Protein AF-0000000081333539 (afdb_homodimer)

Nearest PDB structures (foldseek):
  2p6s-assembly1_H  TM=9.237E-01  e=1.482E-14  Neisseria meningitidis MC58
  3i4p-assembly1_A  TM=9.312E-01  e=6.036E-13  Agrobacterium fabrum str. C58
  2gqq-assembly1_A-2  TM=9.158E-01  e=2.021E-13  Escherichia coli
  2pn6-assembly1_A  TM=9.111E-01  e=1.941E-10  Sulfurisphaera tokodaii
  4pcq-assembly2_C  TM=6.966E-01  e=9.949E-11  Mycobacterium tuberculosis H37Rv

Organism: NCBI:txid2813360

pLDDT: mean 94.87, std 9.4, range [33.38, 98.88]

Solvent-accessible surface area (backbone atoms only — not comparable to full-atom values): 17552 Å² total; per-residue (Å²): 126,81,68,81,77,78,77,49,71,60,56,48,44,48,53,56,50,26,30,70,34,45,72,60,49,59,59,58,47,10,59,74,61,73,44,55,48,65,65,38,47,54,51,52,50,49,39,44,75,71,46,45,41,68,46,35,24,39,39,66,30,51,80,78,74,48,67,64,35,46,34,41,32,39,33,28,57,65,55,91,46,72,67,44,52,49,51,32,54,65,53,54,66,70,38,69,43,48,34,33,31,26,37,35,44,72,99,41,44,31,46,30,35,34,50,29,52,33,71,66,53,42,51,52,53,52,51,53,50,59,72,65,64,48,43,74,62,49,72,50,69,27,46,50,75,46,60,88,33,74,55,81,64,75,53,58,46,71,48,66,75,96,126,82,68,77,77,78,76,50,72,60,57,50,45,49,54,56,50,26,30,73,34,45,73,62,48,57,61,59,48,9,58,74,61,73,44,55,47,66,66,38,46,51,51,53,51,47,40,44,74,73,45,47,42,68,45,35,23,38,40,65,29,50,82,78,73,46,67,64,35,45,34,41,32,39,32,30,56,67,55,92,46,73,66,45,52,49,50,32,55,65,50,55,65,70,38,71,43,47,36,32,30,28,36,34,45,72,98,41,45,31,47,32,35,34,49,27,51,35,71,65,54,42,50,52,52,52,51,53,51,58,71,65,64,50,42,77,62,48,72,50,70,26,46,50,74,46,59,89,34,75,55,86,59,77,50,58,45,70,48,68,76,94

Sequence (324 aa):
MEGLVKLDRIDISILVELQKDGRMTNVSLADAVGLSASPCLQRVKRLESAGYISSYKAHLNLAKITDSVTVFTEITLSDHKREDFAKFESNIRLVDEVLECHLISGGYDYLVRFMTRSIQHYQEVVESLLDKNIGISKYFSYIVIKSPVLKDGVPLRKLLRHMEGLVKLDRIDISILVELQKDGRMTNVSLADAVGLSASPCLQRVKRLESAGYISSYKAHLNLAKITDSVTVFTEITLSDHKREDFAKFESNIRLVDEVLECHLISGGYDYLVRFMTRSIQHYQEVVESLLDKNIGISKYFSYIVIKSPVLKDGVPLRKLLRH

InterPro domains:
  IPR000485 AsnC-type HTH domain [PR00033] (7-23)
  IPR000485 AsnC-type HTH domain [PR00033] (23-34)
  IPR000485 AsnC-type HTH domain [PR00033] (34-53)
  IPR000485 AsnC-type HTH domain [PS50956] (7-109)
  IPR011008 Dimeric alpha-beta barrel [SSF54909] (69-151)
  IPR011991 ArsR-like helix-turn-helix domain [cd00090] (8-59)
  IPR019887 Transcription regulator AsnC/Lrp, ligand binding domain [PF01037] (70-149)
  IPR019888 Transcription regulator AsnC-like [SM00344] (7-116)
  IPR036388 Winged helix-like DNA-binding domain superfamily [G3DSA:1.10.10.10] (8-58)
  IPR036390 Winged helix DNA-binding domain superfamily [SSF46785] (6-64)

Foldseek 3Di:
DPPPPDDDPLLLLLVVVCLVPVPDDLCRSCVSSVHHSPVSVVSVVVCVVSCVDPDDDDDDPVVVVADKWKKKKFWAFQDDDPVLVVLLVVVLVPQPQWDDWDQDDDDGGIITMGMGRDPVRVVVSVVVSVVVVSGTDDMDMDIDPDDPDDDRDDPSCVVVVD/DPPPPDQDPLLLLLVVVCLVPVPDDLCRSCVSSVHHSPVSVVSVVVCVVSCVDPDDDDDDPVVVVAAKWKKKKFWAFQDDDPVLVVLLVVVLVPQPQWDDWDQDDDDGGIITMGMGRDPVRVVVSVVVSVVVVSGTDDMDMDIDPDDPDDDSDDPSCVVVVD

Structure (mmCIF, N/CA/C/O backbone):
data_AF-0000000081333539-model_v1
#
loop_
_entity.id
_entity.type
_entity.pdbx_description
1 polymer 'Lrp/AsnC family transcriptional regulator'
#
loop_
_atom_site.group_PDB
_atom_site.id
_atom_site.type_symbol
_atom_site.label_atom_id
_atom_site.label_alt_id
_atom_site.label_comp_id
_atom_site.label_asym_id
_atom_site.label_entity_id
_atom_site.label_seq_id
_atom_site.pdbx_PDB_ins_code
_atom_site.Cartn_x
_atom_site.Cartn_y
_atom_site.Cartn_z
_atom_site.occupancy
_atom_site.B_iso_or_equiv
_atom_site.auth_seq_id
_atom_site.auth_comp_id
_atom_site.auth_asym_id
_atom_site.auth_atom_id
_atom_site.pdbx_PDB_model_num
ATOM 1 N N . MET A 1 1 ? -11.953 31.188 -8.055 1 33.38 1 MET A N 1
ATOM 2 C CA . MET A 1 1 ? -10.836 30.516 -7.402 1 33.38 1 MET A CA 1
ATOM 3 C C . MET A 1 1 ? -11.305 29.781 -6.152 1 33.38 1 MET A C 1
ATOM 5 O O . MET A 1 1 ? -11.531 30.391 -5.109 1 33.38 1 MET A O 1
ATOM 9 N N . GLU A 1 2 ? -12.352 29 -6.098 1 43.22 2 GLU A N 1
ATOM 10 C CA . GLU A 1 2 ? -13.109 28.594 -4.922 1 43.22 2 GLU A CA 1
ATOM 11 C C . GLU A 1 2 ? -12.188 28.125 -3.803 1 43.22 2 GLU A C 1
ATOM 13 O O . GLU A 1 2 ? -11.281 27.312 -4.031 1 43.22 2 GLU A O 1
ATOM 18 N N . GLY A 1 3 ? -11.898 28.938 -2.906 1 43.41 3 GLY A N 1
ATOM 19 C CA . GLY A 1 3 ? -10.891 28.891 -1.854 1 43.41 3 GLY A CA 1
ATOM 20 C C . GLY A 1 3 ? -10.734 27.5 -1.257 1 43.41 3 GLY A C 1
ATOM 21 O O . GLY A 1 3 ? -11.727 26.844 -0.93 1 43.41 3 GLY A O 1
ATOM 22 N N . LEU A 1 4 ? -9.82 26.672 -1.614 1 53.09 4 LEU A N 1
ATOM 23 C CA . LEU A 1 4 ? -9.555 25.422 -0.929 1 53.09 4 LEU A CA 1
ATOM 24 C C . LEU A 1 4 ? -9.867 25.531 0.56 1 53.09 4 LEU A C 1
ATOM 26 O O . LEU A 1 4 ? -9.32 26.406 1.246 1 53.09 4 LEU A O 1
ATOM 30 N N . VAL A 1 5 ? -11.156 25.391 1 1 60.44 5 VAL A N 1
ATOM 31 C CA . VAL A 1 5 ? -11.555 25.422 2.404 1 60.44 5 VAL A CA 1
ATOM 32 C C . VAL A 1 5 ? -10.492 24.734 3.256 1 60.44 5 VAL A C 1
ATOM 34 O O . VAL A 1 5 ? -9.984 23.672 2.883 1 60.44 5 VAL A O 1
ATOM 37 N N . LYS A 1 6 ? -9.875 25.531 4.16 1 84.44 6 LYS A N 1
ATOM 38 C CA . LYS A 1 6 ? -8.883 25.047 5.117 1 84.44 6 LYS A CA 1
ATOM 39 C C . LYS A 1 6 ? -9.469 23.969 6.027 1 84.44 6 LYS A C 1
ATOM 41 O O . LYS A 1 6 ? -10.523 24.172 6.633 1 84.44 6 LYS A O 1
ATOM 46 N N . LEU A 1 7 ? -9.016 22.797 6 1 93.81 7 LEU A N 1
ATOM 47 C CA . LEU A 1 7 ? -9.453 21.703 6.848 1 93.81 7 LEU A CA 1
ATOM 48 C C . LEU A 1 7 ? -9.164 22 8.312 1 93.81 7 LEU A C 1
ATOM 50 O O . LEU A 1 7 ? -8.055 22.391 8.672 1 93.81 7 LEU A O 1
ATOM 54 N N . ASP A 1 8 ? -10.133 21.938 9.094 1 94.62 8 ASP A N 1
ATOM 55 C CA . ASP A 1 8 ? -9.883 22.094 10.516 1 94.62 8 ASP A CA 1
ATOM 56 C C . ASP A 1 8 ? -9.664 20.734 11.195 1 94.62 8 ASP A C 1
ATOM 58 O O . ASP A 1 8 ? -9.602 19.703 10.523 1 94.62 8 ASP A O 1
ATOM 62 N N . ARG A 1 9 ? -9.539 20.75 12.5 1 94.94 9 ARG A N 1
ATOM 63 C CA . ARG A 1 9 ? -9.18 19.547 13.258 1 94.94 9 ARG A CA 1
ATOM 64 C C . ARG A 1 9 ? -10.258 18.484 13.141 1 94.94 9 ARG A C 1
ATOM 66 O O . ARG A 1 9 ? -9.953 17.281 13.094 1 94.94 9 ARG A O 1
ATOM 73 N N . ILE A 1 10 ? -11.492 18.891 13.148 1 96.62 10 ILE A N 1
ATOM 74 C CA . ILE A 1 10 ? -12.594 17.938 13.055 1 96.62 10 ILE A CA 1
ATOM 75 C C . ILE A 1 10 ? -12.594 17.281 11.68 1 96.62 10 ILE A C 1
ATOM 77 O O . ILE A 1 10 ? -12.781 16.078 11.562 1 96.62 10 ILE A O 1
ATOM 81 N N . ASP A 1 11 ? -12.391 18.109 10.602 1 97.25 11 ASP A N 1
ATOM 82 C CA . ASP A 1 11 ? -12.297 17.547 9.258 1 97.25 11 ASP A CA 1
ATOM 83 C C . ASP A 1 11 ? -11.219 16.469 9.188 1 97.25 11 ASP A C 1
ATOM 85 O O . ASP A 1 11 ? -11.445 15.391 8.633 1 97.25 11 ASP A O 1
ATOM 89 N N . ILE A 1 12 ? -10.086 16.75 9.781 1 97.19 12 ILE A N 1
ATOM 90 C CA . ILE A 1 12 ? -8.961 15.828 9.773 1 97.19 12 ILE A CA 1
ATOM 91 C C . ILE A 1 12 ? -9.328 14.555 10.523 1 97.19 12 ILE A C 1
ATOM 93 O O . ILE A 1 12 ? -9.047 13.445 10.062 1 97.19 12 ILE A O 1
ATOM 97 N N . SER A 1 13 ? -9.945 14.719 11.609 1 97.88 13 SER A N 1
ATOM 98 C CA . SER A 1 13 ? -10.367 13.555 12.391 1 97.88 13 SER A CA 1
ATOM 99 C C . SER A 1 13 ? -11.336 12.68 11.602 1 97.88 13 SER A C 1
ATOM 101 O O . SER A 1 13 ? -11.258 11.453 11.664 1 97.88 13 SER A O 1
ATOM 103 N N . ILE A 1 14 ? -12.227 13.328 10.914 1 98.38 14 ILE A N 1
ATOM 104 C CA . ILE A 1 14 ? -13.172 12.602 10.078 1 98.38 14 ILE A CA 1
ATOM 105 C C . ILE A 1 14 ? -12.422 11.797 9.023 1 98.38 14 ILE A C 1
ATOM 107 O O . ILE A 1 14 ? -12.688 10.602 8.836 1 98.38 14 ILE A O 1
ATOM 111 N N . LEU A 1 15 ? -11.508 12.43 8.375 1 98.19 15 LEU A N 1
ATOM 112 C CA . LEU A 1 15 ? -10.734 11.766 7.332 1 98.19 15 LEU A CA 1
ATOM 113 C C . LEU A 1 15 ? -9.938 10.594 7.91 1 98.19 15 LEU A C 1
ATOM 115 O O . LEU A 1 15 ? -9.859 9.523 7.297 1 98.19 15 LEU A O 1
ATOM 119 N N . VAL A 1 16 ? -9.328 10.773 9.086 1 97.81 16 VAL A N 1
ATOM 120 C CA . VAL A 1 16 ? -8.555 9.727 9.75 1 97.81 16 VAL A CA 1
ATOM 121 C C . VAL A 1 16 ? -9.445 8.531 10.055 1 97.81 16 VAL A C 1
ATOM 123 O O . VAL A 1 16 ? -9.094 7.391 9.758 1 97.81 16 VAL A O 1
ATOM 126 N N . GLU A 1 17 ? -10.648 8.789 10.57 1 98.06 17 GLU A N 1
ATOM 127 C CA . GLU A 1 17 ? -11.57 7.719 10.938 1 98.06 17 GLU A CA 1
ATOM 128 C C . GLU A 1 17 ? -12.078 6.977 9.703 1 98.06 17 GLU A C 1
ATOM 130 O O . GLU A 1 17 ? -12.18 5.75 9.711 1 98.06 17 GLU A O 1
ATOM 135 N N . LEU A 1 18 ? -12.344 7.695 8.656 1 97.94 18 LEU A N 1
ATOM 136 C CA . LEU A 1 18 ? -12.898 7.078 7.457 1 97.94 18 LEU A CA 1
ATOM 137 C C . LEU A 1 18 ? -11.844 6.246 6.738 1 97.94 18 LEU A C 1
ATOM 139 O O . LEU A 1 18 ? -12.172 5.289 6.035 1 97.94 18 LEU A O 1
ATOM 143 N N . GLN A 1 19 ? -10.555 6.562 6.887 1 97.5 19 GLN A N 1
ATOM 144 C CA . GLN A 1 19 ? -9.492 5.703 6.367 1 97.5 19 GLN A CA 1
ATOM 145 C C . GLN A 1 19 ? -9.484 4.352 7.074 1 97.5 19 GLN A C 1
ATOM 147 O O . GLN A 1 19 ? -9.109 3.338 6.484 1 97.5 19 GLN A O 1
ATOM 152 N N . LYS A 1 20 ? -9.898 4.418 8.312 1 96.06 20 LYS A N 1
ATOM 153 C CA . LYS A 1 20 ? -9.922 3.186 9.094 1 96.06 20 LYS A CA 1
ATOM 154 C C . LYS A 1 20 ? -11.133 2.334 8.742 1 96.06 20 LYS A C 1
ATOM 156 O O . LYS A 1 20 ? -11.039 1.108 8.648 1 96.06 20 LYS A O 1
ATOM 161 N N . ASP A 1 21 ? -12.219 3.021 8.617 1 95.56 21 ASP A N 1
ATOM 162 C CA . ASP A 1 21 ? -13.484 2.383 8.281 1 95.56 21 ASP A CA 1
ATOM 163 C C . ASP A 1 21 ? -14.336 3.283 7.387 1 95.56 21 ASP A C 1
ATOM 165 O O . ASP A 1 21 ? -15.055 4.152 7.879 1 95.56 21 ASP A O 1
ATOM 169 N N . GLY A 1 22 ? -14.367 2.916 6.133 1 95.5 22 GLY A N 1
ATOM 170 C CA . GLY A 1 22 ? -15.094 3.709 5.148 1 95.5 22 GLY A CA 1
ATOM 171 C C . GLY A 1 22 ? -16.594 3.467 5.168 1 95.5 22 GLY A C 1
ATOM 172 O O . GLY A 1 22 ? -17.344 4.156 4.48 1 95.5 22 GLY A O 1
ATOM 173 N N . ARG A 1 23 ? -17.047 2.537 5.973 1 92.25 23 ARG A N 1
ATOM 174 C CA . ARG A 1 23 ? -18.469 2.248 6.043 1 92.25 23 ARG A CA 1
ATOM 175 C C . ARG A 1 23 ? -19.031 2.582 7.422 1 92.25 23 ARG A C 1
ATOM 177 O O . ARG A 1 23 ? -20.156 2.203 7.746 1 92.25 23 ARG A O 1
ATOM 184 N N . MET A 1 24 ? -18.25 3.297 8.203 1 93.81 24 MET A N 1
ATOM 185 C CA . MET A 1 24 ? -18.766 3.76 9.492 1 93.81 24 MET A CA 1
ATOM 186 C C . MET A 1 24 ? -20.078 4.508 9.32 1 93.81 24 MET A C 1
ATOM 188 O O . MET A 1 24 ? -20.234 5.305 8.391 1 93.81 24 MET A O 1
ATOM 192 N N . THR A 1 25 ? -21.016 4.191 10.258 1 95.44 25 THR A N 1
ATOM 193 C CA . THR A 1 25 ? -22.234 4.969 10.242 1 95.44 25 THR A CA 1
ATOM 194 C C . THR A 1 25 ? -21.984 6.41 10.664 1 95.44 25 THR A C 1
ATOM 196 O O . THR A 1 25 ? -21.031 6.68 11.406 1 95.44 25 THR A O 1
ATOM 199 N N . ASN A 1 26 ? -22.859 7.234 10.18 1 97.38 26 ASN A N 1
ATOM 200 C CA . ASN A 1 26 ? -22.703 8.633 10.562 1 97.38 26 ASN A CA 1
ATOM 201 C C . ASN A 1 26 ? -22.781 8.82 12.07 1 97.38 26 ASN A C 1
ATOM 203 O O . ASN A 1 26 ? -22.062 9.648 12.641 1 97.38 26 ASN A O 1
ATOM 207 N N . VAL A 1 27 ? -23.594 8.062 12.703 1 98.19 27 VAL A N 1
ATOM 208 C CA . VAL A 1 27 ? -23.75 8.18 14.148 1 98.19 27 VAL A CA 1
ATOM 209 C C . VAL A 1 27 ? -22.453 7.77 14.836 1 98.19 27 VAL A C 1
ATOM 211 O O . VAL A 1 27 ? -21.953 8.484 15.719 1 98.19 27 VAL A O 1
ATOM 214 N N . SER A 1 28 ? -21.859 6.691 14.492 1 98.25 28 SER A N 1
ATOM 215 C CA . SER A 1 28 ? -20.609 6.223 15.062 1 98.25 28 SER A CA 1
ATOM 216 C C . SER A 1 28 ? -19.469 7.199 14.773 1 98.25 28 SER A C 1
ATOM 218 O O . SER A 1 28 ? -18.641 7.465 15.641 1 98.25 28 SER A O 1
ATOM 220 N N . LEU A 1 29 ? -19.453 7.68 13.555 1 98.56 29 LEU A N 1
ATOM 221 C CA . LEU A 1 29 ? -18.438 8.656 13.172 1 98.56 29 LEU A CA 1
ATOM 222 C C . LEU A 1 29 ? -18.562 9.93 14 1 98.56 29 LEU A C 1
ATOM 224 O O . LEU A 1 29 ? -17.562 10.445 14.508 1 98.56 29 LEU A O 1
ATOM 228 N N . ALA A 1 30 ? -19.781 10.375 14.109 1 98.69 30 ALA A N 1
ATOM 229 C CA . ALA A 1 30 ? -20.047 11.57 14.906 1 98.69 30 ALA A CA 1
ATOM 230 C C . ALA A 1 30 ? -19.531 11.406 16.328 1 98.69 30 ALA A C 1
ATOM 232 O O . ALA A 1 30 ? -18.875 12.297 16.875 1 98.69 30 ALA A O 1
ATOM 233 N N . ASP A 1 31 ? -19.797 10.297 16.891 1 98.56 31 ASP A N 1
ATOM 234 C CA . ASP A 1 31 ? -19.328 10 18.234 1 98.56 31 ASP A CA 1
ATOM 235 C C . ASP A 1 31 ? -17.812 9.977 18.312 1 98.56 31 ASP A C 1
ATOM 237 O O . ASP A 1 31 ? -17.219 10.547 19.234 1 98.56 31 ASP A O 1
ATOM 241 N N . ALA A 1 32 ? -17.203 9.398 17.375 1 98.19 32 ALA A N 1
ATOM 242 C CA . ALA A 1 32 ? -15.75 9.242 17.359 1 98.19 32 ALA A CA 1
ATOM 243 C C . ALA A 1 32 ? -15.055 10.594 17.266 1 98.19 32 ALA A C 1
ATOM 245 O O . ALA A 1 32 ? -13.945 10.766 17.781 1 98.19 32 ALA A O 1
ATOM 246 N N . VAL A 1 33 ? -15.68 11.562 16.609 1 98.25 33 VAL A N 1
ATOM 247 C CA . VAL A 1 33 ? -14.977 12.812 16.344 1 98.25 33 VAL A CA 1
ATOM 248 C C . VAL A 1 33 ? -15.539 13.922 17.234 1 98.25 33 VAL A C 1
ATOM 250 O O . VAL A 1 33 ? -15.156 15.086 17.094 1 98.25 33 VAL A O 1
ATOM 253 N N . GLY A 1 34 ? -16.531 13.602 18.016 1 97.75 34 GLY A N 1
ATOM 254 C CA . GLY A 1 34 ? -17.047 14.555 18.984 1 97.75 34 GLY A CA 1
ATOM 255 C C . GLY A 1 34 ? -18.031 15.531 18.391 1 97.75 34 GLY A C 1
ATOM 256 O O . GLY A 1 34 ? -18 16.734 18.703 1 97.75 34 GLY A O 1
ATOM 257 N N . LEU A 1 35 ? -18.906 15.031 17.547 1 98.12 35 LEU A N 1
ATOM 258 C CA . LEU A 1 35 ? -19.953 15.836 16.938 1 98.12 35 LEU A CA 1
ATOM 259 C C . LEU A 1 35 ? -21.312 15.156 17.109 1 98.12 35 LEU A C 1
ATOM 261 O O . LEU A 1 35 ? -21.391 14 17.531 1 98.12 35 LEU A O 1
ATOM 265 N N . SER A 1 36 ? -22.312 16.031 16.844 1 98 36 SER A N 1
ATOM 266 C CA . SER A 1 36 ? -23.641 15.453 16.625 1 98 36 SER A CA 1
ATOM 267 C C . SER A 1 36 ? -23.781 14.953 15.188 1 98 36 SER A C 1
ATOM 269 O O . SER A 1 36 ? -23 15.32 14.312 1 98 36 SER A O 1
ATOM 271 N N . ALA A 1 37 ? -24.828 14.109 14.945 1 98.12 37 ALA A N 1
ATOM 272 C CA . ALA A 1 37 ? -25 13.398 13.68 1 98.12 37 ALA A CA 1
ATOM 273 C C . ALA A 1 37 ? -25.172 14.383 12.523 1 98.12 37 ALA A C 1
ATOM 275 O O . ALA A 1 37 ? -24.547 14.234 11.477 1 98.12 37 ALA A O 1
ATOM 276 N N . SER A 1 38 ? -25.938 15.352 12.688 1 98.12 38 SER A N 1
ATOM 277 C CA . SER A 1 38 ? -26.266 16.25 11.578 1 98.12 38 SER A CA 1
ATOM 278 C C . SER A 1 38 ? -25.047 17.047 11.141 1 98.12 38 SER A C 1
ATOM 280 O O . SER A 1 38 ? -24.656 17.016 9.969 1 98.12 38 SER A O 1
ATOM 282 N N . PRO A 1 39 ? -24.375 17.781 12.047 1 98.25 39 PRO A N 1
ATOM 283 C CA . PRO A 1 39 ? -23.156 18.5 11.656 1 98.25 39 PRO A CA 1
ATOM 284 C C . PRO A 1 39 ? -22.078 17.562 11.078 1 98.25 39 PRO A C 1
ATOM 286 O O . PRO A 1 39 ? -21.359 17.953 10.156 1 98.25 39 PRO A O 1
ATOM 289 N N . CYS A 1 40 ? -21.953 16.406 11.617 1 98.62 40 CYS A N 1
ATOM 290 C CA . CYS A 1 40 ? -20.984 15.438 11.102 1 98.62 40 CYS A CA 1
ATOM 291 C C . CYS A 1 40 ? -21.297 15.062 9.656 1 98.62 40 CYS A C 1
ATOM 293 O O . CYS A 1 40 ? -20.406 15.086 8.805 1 98.62 40 CYS A O 1
ATOM 295 N N . LEU A 1 41 ? -22.531 14.773 9.406 1 98.25 41 LEU A N 1
ATOM 296 C CA . LEU A 1 41 ? -22.953 14.398 8.062 1 98.25 41 LEU A CA 1
ATOM 297 C C . LEU A 1 41 ? -22.672 15.523 7.074 1 98.25 41 LEU A C 1
ATOM 299 O O . LEU A 1 41 ? -22.203 15.273 5.961 1 98.25 41 LEU A O 1
ATOM 303 N N . GLN A 1 42 ? -22.953 16.719 7.441 1 98 42 GLN A N 1
ATOM 304 C CA . GLN A 1 42 ? -22.703 17.875 6.582 1 98 42 GLN A CA 1
ATOM 305 C C . GLN A 1 42 ? -21.219 18.016 6.262 1 98 42 GLN A C 1
ATOM 307 O O . GLN A 1 42 ? -20.844 18.312 5.129 1 98 42 GLN A O 1
ATOM 312 N N . ARG A 1 43 ? -20.406 17.828 7.277 1 97.75 43 ARG A N 1
ATOM 313 C CA . ARG A 1 43 ? -18.953 17.922 7.07 1 97.75 43 ARG A CA 1
ATOM 314 C C . ARG A 1 43 ? -18.469 16.812 6.137 1 97.75 43 ARG A C 1
ATOM 316 O O . ARG A 1 43 ? -17.641 17.062 5.254 1 97.75 43 ARG A O 1
ATOM 323 N N . VAL A 1 44 ? -18.938 15.594 6.293 1 97.88 44 VAL A N 1
ATOM 324 C CA . VAL A 1 44 ? -18.562 14.484 5.43 1 97.88 44 VAL A CA 1
ATOM 325 C C . VAL A 1 44 ? -18.938 14.797 3.982 1 97.88 44 VAL A C 1
ATOM 327 O O . VAL A 1 44 ? -18.125 14.641 3.07 1 97.88 44 VAL A O 1
ATOM 330 N N . LYS A 1 45 ? -20.172 15.258 3.826 1 97.25 45 LYS A N 1
ATOM 331 C CA . LYS A 1 45 ? -20.641 15.594 2.486 1 97.25 45 LYS A CA 1
ATOM 332 C C . LYS A 1 45 ? -19.766 16.688 1.856 1 97.25 45 LYS A C 1
ATOM 334 O O . LYS A 1 45 ? -19.453 16.625 0.666 1 97.25 45 LYS A O 1
ATOM 339 N N . ARG A 1 46 ? -19.438 17.641 2.6 1 96.88 46 ARG A N 1
ATOM 340 C CA . ARG A 1 46 ? -18.578 18.719 2.115 1 96.88 46 ARG A CA 1
ATOM 341 C C . ARG A 1 46 ? -17.219 18.172 1.692 1 96.88 46 ARG A C 1
ATOM 343 O O . ARG A 1 46 ? -16.688 18.562 0.644 1 96.88 46 ARG A O 1
ATOM 350 N N . LEU A 1 47 ? -16.609 17.344 2.543 1 97.56 47 LEU A N 1
ATOM 351 C CA . LEU A 1 47 ? -15.305 16.75 2.246 1 97.56 47 LEU A CA 1
ATOM 352 C C . LEU A 1 47 ? -15.359 15.93 0.964 1 97.56 47 LEU A C 1
ATOM 354 O O . LEU A 1 47 ? -14.43 15.961 0.158 1 97.56 47 LEU A O 1
ATOM 358 N N . GLU A 1 48 ? -16.406 15.164 0.759 1 96.88 48 GLU A N 1
ATOM 359 C CA . GLU A 1 48 ? -16.594 14.375 -0.451 1 96.88 48 GLU A CA 1
ATOM 360 C C . GLU A 1 48 ? -16.797 15.266 -1.671 1 96.88 48 GLU A C 1
ATOM 362 O O . GLU A 1 48 ? -16.156 15.078 -2.701 1 96.88 48 GLU A O 1
ATOM 367 N N . SER A 1 49 ? -17.703 16.297 -1.542 1 96.69 49 SER A N 1
ATOM 368 C CA . SER A 1 49 ? -18.016 17.172 -2.668 1 96.69 49 SER A CA 1
ATOM 369 C C . SER A 1 49 ? -16.812 18 -3.086 1 96.69 49 SER A C 1
ATOM 371 O O . SER A 1 49 ? -16.641 18.312 -4.266 1 96.69 49 SER A O 1
ATOM 373 N N . ALA A 1 50 ? -16.016 18.328 -2.096 1 96.44 50 ALA A N 1
ATOM 374 C CA . ALA A 1 50 ? -14.82 19.141 -2.371 1 96.44 50 ALA A CA 1
ATOM 375 C C . ALA A 1 50 ? -13.703 18.281 -2.951 1 96.44 50 ALA A C 1
ATOM 377 O O . ALA A 1 50 ? -12.672 18.797 -3.396 1 96.44 50 ALA A O 1
ATOM 378 N N . GLY A 1 51 ? -13.789 16.922 -2.912 1 96.88 51 GLY A N 1
ATOM 379 C CA . GLY A 1 51 ? -12.844 16.031 -3.564 1 96.88 51 GLY A CA 1
ATOM 380 C C . GLY A 1 51 ? -11.703 15.602 -2.658 1 96.88 51 GLY A C 1
ATOM 381 O O . GLY A 1 51 ? -10.695 15.07 -3.127 1 96.88 51 GLY A O 1
ATOM 382 N N . TYR A 1 52 ? -11.789 15.867 -1.276 1 97.56 52 TYR A N 1
ATOM 383 C CA . TYR A 1 52 ? -10.766 15.414 -0.341 1 97.56 52 TYR A CA 1
ATOM 384 C C . TYR A 1 52 ? -10.789 13.891 -0.2 1 97.56 52 TYR A C 1
ATOM 386 O O . TYR A 1 52 ? -9.766 13.273 0.09 1 97.56 52 TYR A O 1
ATOM 394 N N . ILE A 1 53 ? -11.977 13.367 -0.34 1 96.88 53 ILE A N 1
ATOM 395 C CA . ILE A 1 53 ? -12.164 11.922 -0.405 1 96.88 53 ILE A CA 1
ATOM 396 C C . ILE A 1 53 ? -12.391 11.492 -1.854 1 96.88 53 ILE A C 1
ATOM 398 O O . ILE A 1 53 ? -13.375 11.891 -2.477 1 96.88 53 ILE A O 1
ATOM 402 N N . SER A 1 54 ? -11.547 10.68 -2.334 1 94.06 54 SER A N 1
ATOM 403 C CA . SER A 1 54 ? -11.609 10.32 -3.748 1 94.06 54 SER A CA 1
ATOM 404 C C . SER A 1 54 ? -12.547 9.141 -3.977 1 94.06 54 SER A C 1
ATOM 406 O O . SER A 1 54 ? -13.211 9.055 -5.012 1 94.06 54 SER A O 1
ATOM 408 N N . SER A 1 55 ? -12.562 8.203 -3.035 1 94.94 55 SER A N 1
ATOM 409 C CA . SER A 1 55 ? -13.375 7.004 -3.191 1 94.94 55 SER A CA 1
ATOM 410 C C . SER A 1 55 ? -13.43 6.199 -1.896 1 94.94 55 SER A C 1
ATOM 412 O O . SER A 1 55 ? -12.766 6.551 -0.916 1 94.94 55 SER A O 1
ATOM 414 N N . TYR A 1 56 ? -14.297 5.316 -1.918 1 96.56 56 TYR A N 1
ATOM 415 C CA . TYR A 1 56 ? -14.328 4.23 -0.946 1 96.56 56 TYR A CA 1
ATOM 416 C C . TYR A 1 56 ? -14.117 2.883 -1.627 1 96.56 56 TYR A C 1
ATOM 418 O O . TYR A 1 56 ? -14.703 2.613 -2.68 1 96.56 56 TYR A O 1
ATOM 426 N N . LYS A 1 57 ? -13.266 2.072 -1.027 1 97.12 57 LYS A N 1
ATOM 427 C CA . LYS A 1 57 ? -12.938 0.828 -1.717 1 97.12 57 LYS A CA 1
ATOM 428 C C . LYS A 1 57 ? -12.898 -0.346 -0.744 1 97.12 57 LYS A C 1
ATOM 430 O O . LYS A 1 57 ? -12.594 -0.17 0.438 1 97.12 57 LYS A O 1
ATOM 435 N N . ALA A 1 58 ? -13.195 -1.516 -1.285 1 97.19 58 ALA A N 1
ATOM 436 C CA . ALA A 1 58 ? -13.016 -2.746 -0.518 1 97.19 58 ALA A CA 1
ATOM 437 C C . ALA A 1 58 ? -11.555 -3.172 -0.499 1 97.19 58 ALA A C 1
ATOM 439 O O . ALA A 1 58 ? -10.875 -3.125 -1.526 1 97.19 58 ALA A O 1
ATOM 440 N N . HIS A 1 59 ? -11.078 -3.443 0.625 1 96.38 59 HIS A N 1
ATOM 441 C CA . HIS A 1 59 ? -9.797 -4.113 0.792 1 96.38 59 HIS A CA 1
ATOM 442 C C . HIS A 1 59 ? -9.977 -5.621 0.923 1 96.38 59 HIS A C 1
ATOM 444 O O . HIS A 1 59 ? -10.719 -6.09 1.787 1 96.38 59 HIS A O 1
ATOM 450 N N . LEU A 1 60 ? -9.312 -6.316 0.063 1 96.81 60 LEU A N 1
ATOM 451 C CA . LEU A 1 60 ? -9.477 -7.766 0.015 1 96.81 60 LEU A CA 1
ATOM 452 C C . LEU A 1 60 ? -8.406 -8.461 0.859 1 96.81 60 LEU A C 1
ATOM 454 O O . LEU A 1 60 ? -7.281 -7.977 0.965 1 96.81 60 LEU A O 1
ATOM 458 N N . ASN A 1 61 ? -8.805 -9.555 1.47 1 96.31 61 ASN A N 1
ATOM 459 C CA . ASN A 1 61 ? -7.848 -10.477 2.07 1 96.31 61 ASN A CA 1
ATOM 460 C C . ASN A 1 61 ? -7.266 -11.438 1.035 1 96.31 61 ASN A C 1
ATOM 462 O O . ASN A 1 61 ? -7.723 -12.57 0.905 1 96.31 61 ASN A O 1
ATOM 466 N N . LEU A 1 62 ? -6.277 -10.992 0.386 1 95.19 62 LEU A N 1
ATOM 467 C CA . LEU A 1 62 ? -5.73 -11.711 -0.759 1 95.19 62 LEU A CA 1
ATOM 468 C C . LEU A 1 62 ? -5.207 -13.078 -0.34 1 95.19 62 LEU A C 1
ATOM 470 O O . LEU A 1 62 ? -5.328 -14.055 -1.091 1 95.19 62 LEU A O 1
ATOM 474 N N . ALA A 1 63 ? -4.566 -13.141 0.818 1 94.38 63 ALA A N 1
ATOM 475 C CA . ALA A 1 63 ? -4.004 -14.398 1.3 1 94.38 63 ALA A CA 1
ATOM 476 C C . ALA A 1 63 ? -5.086 -15.469 1.433 1 94.38 63 ALA A C 1
ATOM 478 O O . ALA A 1 63 ? -4.809 -16.656 1.292 1 94.38 63 ALA A O 1
ATOM 479 N N . LYS A 1 64 ? -6.254 -15.062 1.654 1 95 64 LYS A N 1
ATOM 480 C CA . LYS A 1 64 ? -7.387 -15.977 1.768 1 95 64 LYS A CA 1
ATOM 481 C C . LYS A 1 64 ? -7.922 -16.359 0.391 1 95 64 LYS A C 1
ATOM 483 O O . LYS A 1 64 ? -8.656 -17.344 0.257 1 95 64 LYS A O 1
ATOM 488 N N . ILE A 1 65 ? -7.605 -15.633 -0.589 1 95.25 65 ILE A N 1
ATOM 489 C CA . ILE A 1 65 ? -8.195 -15.805 -1.911 1 95.25 65 ILE A CA 1
ATOM 490 C C . ILE A 1 65 ? -7.266 -16.625 -2.791 1 95.25 65 ILE A C 1
ATOM 492 O O . ILE A 1 65 ? -7.699 -17.578 -3.453 1 95.25 65 ILE A O 1
ATOM 496 N N . THR A 1 66 ? -6.02 -16.219 -2.814 1 94.69 66 THR A N 1
ATOM 497 C CA . THR A 1 66 ? -5.055 -16.891 -3.678 1 94.69 66 THR A CA 1
ATOM 498 C C . THR A 1 66 ? -3.627 -16.594 -3.229 1 94.69 66 THR A C 1
ATOM 500 O O . THR A 1 66 ? -3.389 -15.641 -2.486 1 94.69 66 THR A O 1
ATOM 503 N N . ASP A 1 67 ? -2.721 -17.406 -3.688 1 94.75 67 ASP A N 1
ATOM 504 C CA . ASP A 1 67 ? -1.304 -17.078 -3.535 1 94.75 67 ASP A CA 1
ATOM 505 C C . ASP A 1 67 ? -0.876 -15.992 -4.523 1 94.75 67 ASP A C 1
ATOM 507 O O . ASP A 1 67 ? -1.43 -15.891 -5.621 1 94.75 67 ASP A O 1
ATOM 511 N N . SER A 1 68 ? -0.034 -15.234 -4.062 1 97.62 68 SER A N 1
ATOM 512 C CA . SER A 1 68 ? 0.539 -14.219 -4.938 1 97.62 68 SER A CA 1
ATOM 513 C C . SER A 1 68 ? 1.969 -13.875 -4.531 1 97.62 68 SER A C 1
ATOM 515 O O . SER A 1 68 ? 2.391 -14.18 -3.414 1 97.62 68 SER A O 1
ATOM 517 N N . VAL A 1 69 ? 2.654 -13.375 -5.438 1 97.81 69 VAL A N 1
ATOM 518 C CA . VAL A 1 69 ? 4.016 -12.898 -5.223 1 97.81 69 VAL A CA 1
ATOM 519 C C . VAL A 1 69 ? 4.102 -11.406 -5.562 1 97.81 69 VAL A C 1
ATOM 521 O O . VAL A 1 69 ? 3.609 -10.977 -6.605 1 97.81 69 VAL A O 1
ATOM 524 N N . THR A 1 70 ? 4.668 -10.68 -4.637 1 98.5 70 THR A N 1
ATOM 525 C CA . THR A 1 70 ? 4.98 -9.281 -4.91 1 98.5 70 THR A CA 1
ATOM 526 C C . THR A 1 70 ? 6.461 -9.109 -5.242 1 98.5 70 THR A C 1
ATOM 528 O O . THR A 1 70 ? 7.32 -9.664 -4.555 1 98.5 70 THR A O 1
ATOM 531 N N . VAL A 1 71 ? 6.73 -8.406 -6.301 1 98.62 71 VAL A N 1
ATOM 532 C CA . VAL A 1 71 ? 8.102 -8.148 -6.742 1 98.62 71 VAL A CA 1
ATOM 533 C C . VAL A 1 71 ? 8.297 -6.652 -6.965 1 98.62 71 VAL A C 1
ATOM 535 O O . VAL A 1 71 ? 7.492 -6.008 -7.645 1 98.62 71 VAL A O 1
ATOM 538 N N . PHE A 1 72 ? 9.297 -6.094 -6.336 1 98.56 72 PHE A N 1
ATOM 539 C CA . PHE A 1 72 ? 9.758 -4.758 -6.695 1 98.56 72 PHE A CA 1
ATOM 540 C C . PHE A 1 72 ? 10.914 -4.832 -7.688 1 98.56 72 PHE A C 1
ATOM 542 O O . PHE A 1 72 ? 11.836 -5.629 -7.512 1 98.56 72 PHE A O 1
ATOM 549 N N . THR A 1 73 ? 10.844 -3.992 -8.711 1 98.25 73 THR A N 1
ATOM 550 C CA . THR A 1 73 ? 11.875 -4.016 -9.742 1 98.25 73 THR A CA 1
ATOM 551 C C . THR A 1 73 ? 12.406 -2.611 -10.008 1 98.25 73 THR A C 1
ATOM 553 O O . THR A 1 73 ? 11.633 -1.694 -10.297 1 98.25 73 THR A O 1
ATOM 556 N N . GLU A 1 74 ? 13.703 -2.471 -9.852 1 97.62 74 GLU A N 1
ATOM 557 C CA . GLU A 1 74 ? 14.383 -1.263 -10.312 1 97.62 74 GLU A CA 1
ATOM 558 C C . GLU A 1 74 ? 14.703 -1.348 -11.805 1 97.62 74 GLU A C 1
ATOM 560 O O . GLU A 1 74 ? 15.281 -2.338 -12.266 1 97.62 74 GLU A O 1
ATOM 565 N N . ILE A 1 75 ? 14.359 -0.242 -12.555 1 98.25 75 ILE A N 1
ATOM 566 C CA . ILE A 1 75 ? 14.523 -0.271 -14.008 1 98.25 75 ILE A CA 1
ATOM 567 C C . ILE A 1 75 ? 15.32 0.948 -14.461 1 98.25 75 ILE A C 1
ATOM 569 O O . ILE A 1 75 ? 15.078 2.064 -13.992 1 98.25 75 ILE A O 1
ATOM 573 N N . THR A 1 76 ? 16.297 0.702 -15.289 1 98 76 THR A N 1
ATOM 574 C CA . THR A 1 76 ? 17.031 1.753 -15.977 1 98 76 THR A CA 1
ATOM 575 C C . THR A 1 76 ? 16.734 1.733 -17.469 1 98 76 THR A C 1
ATOM 577 O O . THR A 1 76 ? 16.766 0.674 -18.094 1 98 76 THR A O 1
ATOM 580 N N . LEU A 1 77 ? 16.406 2.863 -17.984 1 97.69 77 LEU A N 1
ATOM 581 C CA . LEU A 1 77 ? 16.141 2.975 -19.422 1 97.69 77 LEU A CA 1
ATOM 582 C C . LEU A 1 77 ? 17.438 3.201 -20.188 1 97.69 77 LEU A C 1
ATOM 584 O O . LEU A 1 77 ? 18.422 3.713 -19.641 1 97.69 77 LEU A O 1
ATOM 588 N N . SER A 1 78 ? 17.438 2.887 -21.438 1 95.94 78 SER A N 1
ATOM 589 C CA . SER A 1 78 ? 18.609 2.996 -22.297 1 95.94 78 SER A CA 1
ATOM 590 C C . SER A 1 78 ? 18.922 4.453 -22.625 1 95.94 78 SER A C 1
ATOM 592 O O . SER A 1 78 ? 20.094 4.852 -22.672 1 95.94 78 SER A O 1
ATOM 594 N N . ASP A 1 79 ? 17.891 5.117 -22.953 1 91.38 79 ASP A N 1
ATOM 595 C CA . ASP A 1 79 ? 18 6.531 -23.297 1 91.38 79 ASP A CA 1
ATOM 596 C C . ASP A 1 79 ? 17.125 7.387 -22.375 1 91.38 79 ASP A C 1
ATOM 598 O O . ASP A 1 79 ? 16.094 6.934 -21.891 1 91.38 79 ASP A O 1
ATOM 602 N N . HIS A 1 80 ? 17.594 8.516 -22.062 1 88.94 80 HIS A N 1
ATOM 603 C CA . HIS A 1 80 ? 16.891 9.383 -21.109 1 88.94 80 HIS A CA 1
ATOM 604 C C . HIS A 1 80 ? 16.344 10.625 -21.812 1 88.94 80 HIS A C 1
ATOM 606 O O . HIS A 1 80 ? 16.5 11.742 -21.297 1 88.94 80 HIS A O 1
ATOM 612 N N . LYS A 1 81 ? 15.805 10.383 -23.047 1 91.81 81 LYS A N 1
ATOM 613 C CA . LYS A 1 81 ? 15.047 11.445 -23.703 1 91.81 81 LYS A CA 1
ATOM 614 C C . LYS A 1 81 ? 13.578 11.414 -23.281 1 91.81 81 LYS A C 1
ATOM 616 O O . LYS A 1 81 ? 13.062 10.375 -22.875 1 91.81 81 LYS A O 1
ATOM 621 N N . ARG A 1 82 ? 12.961 12.508 -23.391 1 92.19 82 ARG A N 1
ATOM 622 C CA . ARG A 1 82 ? 11.555 12.641 -23.016 1 92.19 82 ARG A CA 1
ATOM 623 C C . ARG A 1 82 ? 10.703 11.57 -23.688 1 92.19 82 ARG A C 1
ATOM 625 O O . ARG A 1 82 ? 9.812 10.992 -23.062 1 92.19 82 ARG A O 1
ATOM 632 N N . GLU A 1 83 ? 10.953 11.336 -24.922 1 94.56 83 GLU A N 1
ATOM 633 C CA . GLU A 1 83 ? 10.172 10.367 -25.688 1 94.56 83 GLU A CA 1
ATOM 634 C C . GLU A 1 83 ? 10.352 8.953 -25.141 1 94.56 83 GLU A C 1
ATOM 636 O O . GLU A 1 83 ? 9.43 8.141 -25.188 1 94.56 83 GLU A O 1
ATOM 641 N N . ASP A 1 84 ? 11.508 8.633 -24.672 1 94.88 84 ASP A N 1
ATOM 642 C CA . ASP A 1 84 ? 11.773 7.316 -24.109 1 94.88 84 ASP A CA 1
ATOM 643 C C . ASP A 1 84 ? 10.984 7.098 -22.828 1 94.88 84 ASP A C 1
ATOM 645 O O . ASP A 1 84 ? 10.406 6.027 -22.609 1 94.88 84 ASP A O 1
ATOM 649 N N . PHE A 1 85 ? 10.961 8.086 -22.016 1 96.81 85 PHE A N 1
ATOM 650 C CA . PHE A 1 85 ? 10.172 8.023 -20.797 1 96.81 85 PHE A CA 1
ATOM 651 C C . PHE A 1 85 ? 8.688 7.871 -21.125 1 96.81 85 PHE A C 1
ATOM 653 O O . PHE A 1 85 ? 7.996 7.047 -20.516 1 96.81 85 PHE A O 1
ATOM 660 N N . ALA A 1 86 ? 8.258 8.633 -22.047 1 97.44 86 ALA A N 1
ATOM 661 C CA . ALA A 1 86 ? 6.848 8.578 -22.438 1 97.44 86 ALA A CA 1
ATOM 662 C C . ALA A 1 86 ? 6.477 7.195 -22.969 1 97.44 86 ALA A C 1
ATOM 664 O O . ALA A 1 86 ? 5.418 6.66 -22.625 1 97.44 86 ALA A O 1
ATOM 665 N N . LYS A 1 87 ? 7.293 6.68 -23.797 1 97.38 87 LYS A N 1
ATOM 666 C CA . LYS A 1 87 ? 7.07 5.352 -24.359 1 97.38 87 LYS A CA 1
ATOM 667 C C . LYS A 1 87 ? 7.016 4.293 -23.25 1 97.38 87 LYS A C 1
ATOM 669 O O . LYS A 1 87 ? 6.113 3.449 -23.234 1 97.38 87 LYS A O 1
ATOM 674 N N . PHE A 1 88 ? 7.941 4.344 -22.359 1 98.38 88 PHE A N 1
ATOM 675 C CA . PHE A 1 88 ? 7.973 3.389 -21.25 1 98.38 88 PHE A CA 1
ATOM 676 C C . PHE A 1 88 ? 6.711 3.506 -20.406 1 98.38 88 PHE A C 1
ATOM 678 O O . PHE A 1 88 ? 6.027 2.508 -20.172 1 98.38 88 PHE A O 1
ATOM 685 N N . GLU A 1 89 ? 6.32 4.695 -20.016 1 98.38 89 GLU A N 1
ATOM 686 C CA . GLU A 1 89 ? 5.195 4.93 -19.109 1 98.38 89 GLU A CA 1
ATOM 687 C C . GLU A 1 89 ? 3.873 4.551 -19.766 1 98.38 89 GLU A C 1
ATOM 689 O O . GLU A 1 89 ? 2.975 4.02 -19.109 1 98.38 89 GLU A O 1
ATOM 694 N N . SER A 1 90 ? 3.736 4.789 -21.047 1 97.94 90 SER A N 1
ATOM 695 C CA . SER A 1 90 ? 2.498 4.473 -21.75 1 97.94 90 SER A CA 1
ATOM 696 C C . SER A 1 90 ? 2.293 2.967 -21.859 1 97.94 90 SER A C 1
ATOM 698 O O . SER A 1 90 ? 1.158 2.494 -21.953 1 97.94 90 SER A O 1
ATOM 700 N N . ASN A 1 91 ? 3.359 2.199 -21.859 1 98.19 91 ASN A N 1
ATOM 701 C CA . ASN A 1 91 ? 3.264 0.75 -21.984 1 98.19 91 ASN A CA 1
ATOM 702 C C . ASN A 1 91 ? 3.115 0.076 -20.625 1 98.19 91 ASN A C 1
ATOM 704 O O . ASN A 1 91 ? 2.287 -0.821 -20.453 1 98.19 91 ASN A O 1
ATOM 708 N N . ILE A 1 92 ? 3.898 0.566 -19.672 1 98.31 92 ILE A N 1
ATOM 709 C CA . ILE A 1 92 ? 3.889 -0.066 -18.359 1 98.31 92 ILE A CA 1
ATOM 710 C C . ILE A 1 92 ? 2.506 0.075 -17.734 1 98.31 92 ILE A C 1
ATOM 712 O O . ILE A 1 92 ? 2.068 -0.8 -16.969 1 98.31 92 ILE A O 1
ATOM 716 N N . ARG A 1 93 ? 1.778 1.13 -18.031 1 97.81 93 ARG A N 1
ATOM 717 C CA . ARG A 1 93 ? 0.458 1.401 -17.469 1 97.81 93 ARG A CA 1
ATOM 718 C C . ARG A 1 93 ? -0.554 0.352 -17.922 1 97.81 93 ARG A C 1
ATOM 720 O O . ARG A 1 93 ? -1.549 0.108 -17.234 1 97.81 93 ARG A O 1
ATOM 727 N N . LEU A 1 94 ? -0.282 -0.31 -19 1 97.56 94 LEU A N 1
ATOM 728 C CA . LEU A 1 94 ? -1.218 -1.255 -19.594 1 97.56 94 LEU A CA 1
ATOM 729 C C . LEU A 1 94 ? -1.045 -2.646 -19 1 97.56 94 LEU A C 1
ATOM 731 O O . LEU A 1 94 ? -1.828 -3.553 -19.281 1 97.56 94 LEU A O 1
ATOM 735 N N . VAL A 1 95 ? -0.056 -2.854 -18.219 1 98.25 95 VAL A N 1
ATOM 736 C CA . VAL A 1 95 ? 0.238 -4.156 -17.625 1 98.25 95 VAL A CA 1
ATOM 737 C C . VAL A 1 95 ? -0.57 -4.336 -16.344 1 98.25 95 VAL A C 1
ATOM 739 O O . VAL A 1 95 ? -0.329 -3.65 -15.352 1 98.25 95 VAL A O 1
ATOM 742 N N . ASP A 1 96 ? -1.431 -5.312 -16.25 1 97.31 96 ASP A N 1
ATOM 743 C CA . ASP A 1 96 ? -2.336 -5.52 -15.125 1 97.31 96 ASP A CA 1
ATOM 744 C C . ASP A 1 96 ? -1.559 -5.82 -13.844 1 97.31 96 ASP A C 1
ATOM 746 O O . ASP A 1 96 ? -1.963 -5.406 -12.758 1 97.31 96 ASP A O 1
ATOM 750 N N . GLU A 1 97 ? -0.487 -6.465 -14.039 1 98.44 97 GLU A N 1
ATOM 751 C CA . GLU A 1 97 ? 0.282 -6.953 -12.898 1 98.44 97 GLU A CA 1
ATOM 752 C C . GLU A 1 97 ? 1.08 -5.824 -12.25 1 98.44 97 GLU A C 1
ATOM 754 O O . GLU A 1 97 ? 1.626 -5.992 -11.156 1 98.44 97 GLU A O 1
ATOM 759 N N . VAL A 1 98 ? 1.185 -4.684 -12.938 1 98.75 98 VAL A N 1
ATOM 760 C CA . VAL A 1 98 ? 1.874 -3.531 -12.359 1 98.75 98 VAL A CA 1
ATOM 761 C C . VAL A 1 98 ? 0.914 -2.746 -11.469 1 98.75 98 VAL A C 1
ATOM 763 O O . VAL A 1 98 ? -0.099 -2.227 -11.945 1 98.75 98 VAL A O 1
ATOM 766 N N . LEU A 1 99 ? 1.308 -2.641 -10.195 1 98.31 99 LEU A N 1
ATOM 767 C CA . LEU A 1 99 ? 0.459 -1.928 -9.25 1 98.31 99 LEU A CA 1
ATOM 768 C C . LEU A 1 99 ? 0.938 -0.492 -9.062 1 98.31 99 LEU A C 1
ATOM 770 O O . LEU A 1 99 ? 0.13 0.413 -8.844 1 98.31 99 LEU A O 1
ATOM 774 N N . GLU A 1 100 ? 2.188 -0.334 -9.102 1 98.56 100 GLU A N 1
ATOM 775 C CA . GLU A 1 100 ? 2.812 0.976 -8.953 1 98.56 100 GLU A CA 1
ATOM 776 C C . GLU A 1 100 ? 4.059 1.097 -9.828 1 98.56 100 GLU A C 1
ATOM 778 O O . GLU A 1 100 ? 4.777 0.116 -10.031 1 98.56 100 GLU A O 1
ATOM 783 N N . CYS A 1 101 ? 4.27 2.256 -10.289 1 98.81 101 CYS A N 1
ATOM 784 C CA . CYS A 1 101 ? 5.484 2.662 -10.992 1 98.81 101 CYS A CA 1
ATOM 785 C C . CYS A 1 101 ? 5.906 4.07 -10.586 1 98.81 101 CYS A C 1
ATOM 787 O O . CYS A 1 101 ? 5.141 5.023 -10.742 1 98.81 101 CYS A O 1
ATOM 789 N N . HIS A 1 102 ? 7.059 4.156 -10.039 1 98.75 102 HIS A N 1
ATOM 790 C CA . HIS A 1 102 ? 7.559 5.418 -9.508 1 98.75 102 HIS A CA 1
ATOM 791 C C . HIS A 1 102 ? 8.82 5.863 -10.234 1 98.75 102 HIS A C 1
ATOM 793 O O . HIS A 1 102 ? 9.797 5.113 -10.305 1 98.75 102 HIS A O 1
ATOM 799 N N . LEU A 1 103 ? 8.805 7.09 -10.805 1 98.56 103 LEU A N 1
ATOM 800 C CA . LEU A 1 103 ? 10.062 7.742 -11.164 1 98.56 103 LEU A CA 1
ATOM 801 C C . LEU A 1 103 ? 10.828 8.172 -9.914 1 98.56 103 LEU A C 1
ATOM 803 O O . LEU A 1 103 ? 10.273 8.844 -9.039 1 98.56 103 LEU A O 1
ATOM 807 N N . ILE A 1 104 ? 12.023 7.727 -9.836 1 98 104 ILE A N 1
ATOM 808 C CA . ILE A 1 104 ? 12.711 7.922 -8.562 1 98 104 ILE A CA 1
ATOM 809 C C . ILE A 1 104 ? 14.047 8.625 -8.797 1 98 104 ILE A C 1
ATOM 811 O O . ILE A 1 104 ? 14.531 8.688 -9.93 1 98 104 ILE A O 1
ATOM 815 N N . SER A 1 105 ? 14.445 9.219 -7.664 1 93.12 105 SER A N 1
ATOM 816 C CA . SER A 1 105 ? 15.805 9.766 -7.648 1 93.12 105 SER A CA 1
ATOM 817 C C . SER A 1 105 ? 16.828 8.68 -7.352 1 93.12 105 SER A C 1
ATOM 819 O O . SER A 1 105 ? 16.484 7.598 -6.867 1 93.12 105 SER A O 1
ATOM 821 N N . GLY A 1 106 ? 18 8.891 -7.828 1 83.12 106 GLY A N 1
ATOM 822 C CA . GLY A 1 106 ? 19.062 7.953 -7.543 1 83.12 106 GLY A CA 1
ATOM 823 C C . GLY A 1 106 ? 19.641 7.301 -8.789 1 83.12 106 GLY A C 1
ATOM 824 O O . GLY A 1 106 ? 19.625 7.891 -9.867 1 83.12 106 GLY A O 1
ATOM 825 N N . GLY A 1 107 ? 20.156 5.957 -8.594 1 85.94 107 GLY A N 1
ATOM 826 C CA . GLY A 1 107 ? 20.922 5.289 -9.633 1 85.94 107 GLY A CA 1
ATOM 827 C C . GLY A 1 107 ? 20.062 4.598 -10.664 1 85.94 107 GLY A C 1
ATOM 828 O O . GLY A 1 107 ? 20.547 4.215 -11.734 1 85.94 107 GLY A O 1
ATOM 829 N N . TYR A 1 108 ? 18.75 4.375 -10.398 1 95.44 108 TYR A N 1
ATOM 830 C CA . TYR A 1 108 ? 17.812 3.82 -11.352 1 95.44 108 TYR A CA 1
ATOM 831 C C . TYR A 1 108 ? 16.781 4.867 -11.773 1 95.44 108 TYR A C 1
ATOM 833 O O . TYR A 1 108 ? 16.656 5.918 -11.133 1 95.44 108 TYR A O 1
ATOM 841 N N . ASP A 1 109 ? 16.031 4.547 -12.875 1 98 109 ASP A N 1
ATOM 842 C CA . ASP A 1 109 ? 15.031 5.492 -13.352 1 98 109 ASP A CA 1
ATOM 843 C C . ASP A 1 109 ? 13.68 5.242 -12.68 1 98 109 ASP A C 1
ATOM 845 O O . ASP A 1 109 ? 13 6.184 -12.266 1 98 109 ASP A O 1
ATOM 849 N N . TYR A 1 110 ? 13.289 3.93 -12.555 1 98.62 110 TYR A N 1
ATOM 850 C CA . TYR A 1 110 ? 11.969 3.613 -12.023 1 98.62 110 TYR A CA 1
ATOM 851 C C . TYR A 1 110 ? 12.055 2.51 -10.969 1 98.62 110 TYR A C 1
ATOM 853 O O . TYR A 1 110 ? 12.891 1.609 -11.078 1 98.62 110 TYR A O 1
ATOM 861 N N . LEU A 1 111 ? 11.242 2.58 -9.953 1 98.62 111 LEU A N 1
ATOM 862 C CA . LEU A 1 111 ? 10.883 1.47 -9.078 1 98.62 111 LEU A CA 1
ATOM 863 C C . LEU A 1 111 ? 9.453 1.003 -9.352 1 98.62 111 LEU A C 1
ATOM 865 O O . LEU A 1 111 ? 8.508 1.787 -9.242 1 98.62 111 LEU A O 1
ATOM 869 N N . VAL A 1 112 ? 9.281 -0.247 -9.742 1 98.81 112 VAL A N 1
ATOM 870 C CA . VAL A 1 112 ? 7.988 -0.781 -10.164 1 98.81 112 VAL A CA 1
ATOM 871 C C . VAL A 1 112 ? 7.578 -1.924 -9.234 1 98.81 112 VAL A C 1
ATOM 873 O O . VAL A 1 112 ? 8.391 -2.793 -8.914 1 98.81 112 VAL A O 1
ATOM 876 N N . ARG A 1 113 ? 6.391 -1.906 -8.758 1 98.81 113 ARG A N 1
ATOM 877 C CA . ARG A 1 113 ? 5.852 -3.016 -7.98 1 98.81 113 ARG A CA 1
ATOM 878 C C . ARG A 1 113 ? 4.949 -3.898 -8.836 1 98.81 113 ARG A C 1
ATOM 880 O O . ARG A 1 113 ? 3.951 -3.428 -9.391 1 98.81 113 ARG A O 1
ATOM 887 N N . PHE A 1 114 ? 5.23 -5.16 -8.914 1 98.81 114 PHE A N 1
ATOM 888 C CA . PHE A 1 114 ? 4.418 -6.168 -9.578 1 98.81 114 PHE A CA 1
ATOM 889 C C . PHE A 1 114 ? 3.727 -7.066 -8.562 1 98.81 114 PHE A C 1
ATOM 891 O O . PHE A 1 114 ? 4.27 -7.332 -7.488 1 98.81 114 PHE A O 1
ATOM 898 N N . MET A 1 115 ? 2.607 -7.516 -8.891 1 98.69 115 MET A N 1
ATOM 899 C CA . MET A 1 115 ? 1.946 -8.617 -8.195 1 98.69 115 MET A CA 1
ATOM 900 C C . MET A 1 115 ? 1.536 -9.711 -9.18 1 98.69 115 MET A C 1
ATOM 902 O O . MET A 1 115 ? 0.837 -9.438 -10.156 1 98.69 115 MET A O 1
ATOM 906 N N . THR A 1 116 ? 1.979 -10.93 -8.914 1 98.38 116 THR A N 1
ATOM 907 C CA . THR A 1 116 ? 1.752 -12.047 -9.828 1 98.38 116 THR A CA 1
ATOM 908 C C . THR A 1 116 ? 1.388 -13.312 -9.062 1 98.38 116 THR A C 1
ATOM 910 O O . THR A 1 116 ? 1.469 -13.344 -7.832 1 98.38 116 THR A O 1
ATOM 913 N N . ARG A 1 117 ? 1.07 -14.344 -9.781 1 96.94 117 ARG A N 1
ATOM 914 C CA . ARG A 1 117 ? 0.667 -15.617 -9.203 1 96.94 117 ARG A CA 1
ATOM 915 C C . ARG A 1 117 ? 1.875 -16.391 -8.68 1 96.94 117 ARG A C 1
ATOM 917 O O . ARG A 1 117 ? 1.748 -17.203 -7.762 1 96.94 117 ARG A O 1
ATOM 924 N N . SER A 1 118 ? 2.982 -16.203 -9.344 1 97.06 118 SER A N 1
ATOM 925 C CA . SER A 1 118 ? 4.223 -16.922 -9.062 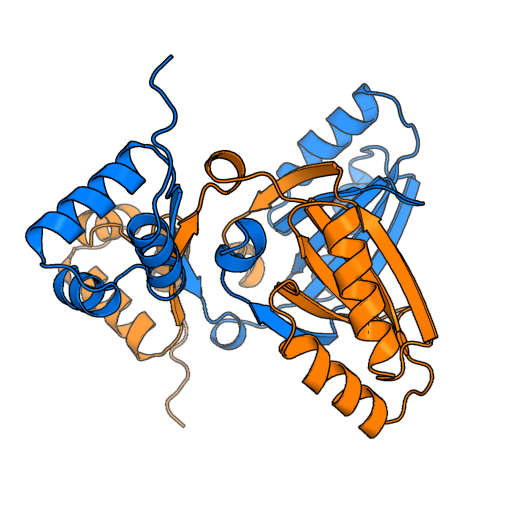1 97.06 118 SER A CA 1
ATOM 926 C C . SER A 1 118 ? 5.43 -16.172 -9.609 1 97.06 118 SER A C 1
ATOM 928 O O . SER A 1 118 ? 5.281 -15.172 -10.32 1 97.06 118 SER A O 1
ATOM 930 N N . ILE A 1 119 ? 6.566 -16.641 -9.188 1 97.5 119 ILE A N 1
ATOM 931 C CA . ILE A 1 119 ? 7.805 -16.078 -9.703 1 97.5 119 ILE A CA 1
ATOM 932 C C . ILE A 1 119 ? 7.895 -16.328 -11.211 1 97.5 119 ILE A C 1
ATOM 934 O O . ILE A 1 119 ? 8.344 -15.461 -11.961 1 97.5 119 ILE A O 1
ATOM 938 N N . GLN A 1 120 ? 7.449 -17.484 -11.617 1 97.94 120 GLN A N 1
ATOM 939 C CA . GLN A 1 120 ? 7.43 -17.797 -13.039 1 97.94 120 GLN A CA 1
ATOM 940 C C . GLN A 1 120 ? 6.527 -16.844 -13.805 1 97.94 120 GLN A C 1
ATOM 942 O O . GLN A 1 120 ? 6.887 -16.359 -14.883 1 97.94 120 GLN A O 1
ATOM 947 N N . HIS A 1 121 ? 5.297 -16.656 -13.289 1 98.12 121 HIS A N 1
ATOM 948 C CA . HIS A 1 121 ? 4.395 -15.68 -13.898 1 98.12 121 HIS A CA 1
ATOM 949 C C . HIS A 1 121 ? 5.047 -14.305 -14 1 98.12 121 HIS A C 1
ATOM 951 O O . HIS A 1 121 ? 4.93 -13.633 -15.023 1 98.12 121 HIS A O 1
ATOM 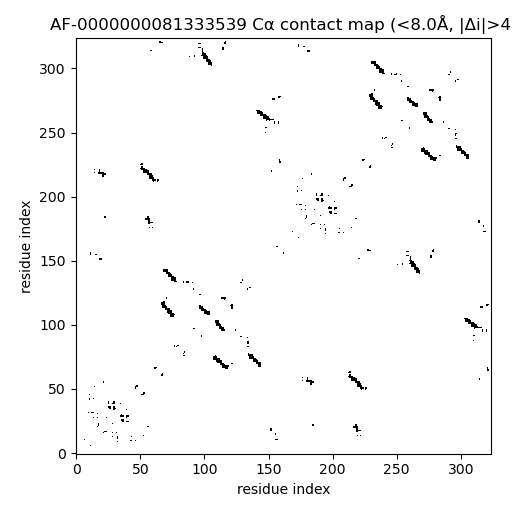957 N N . TYR A 1 122 ? 5.824 -13.906 -12.977 1 98.56 122 TYR A N 1
ATOM 958 C CA . TYR A 1 122 ? 6.555 -12.641 -13.008 1 98.56 122 TYR A CA 1
ATOM 959 C C . TYR A 1 122 ? 7.57 -12.633 -14.148 1 98.56 122 TYR A C 1
ATOM 961 O O . TYR A 1 122 ? 7.66 -11.656 -14.898 1 98.56 122 TYR A O 1
ATOM 969 N N . GLN A 1 123 ? 8.32 -13.633 -14.234 1 98.12 123 GLN A N 1
ATOM 970 C CA . GLN A 1 123 ? 9.312 -13.734 -15.297 1 98.12 123 GLN A CA 1
ATOM 971 C C . GLN A 1 123 ? 8.672 -13.594 -16.672 1 98.12 123 GLN A C 1
ATOM 973 O O . GLN A 1 123 ? 9.203 -12.906 -17.547 1 98.12 123 GLN A O 1
ATOM 978 N N . GLU A 1 124 ? 7.5 -14.195 -16.844 1 98.25 124 GLU A N 1
ATOM 979 C CA . GLU A 1 124 ? 6.77 -14.078 -18.109 1 98.25 124 GLU A CA 1
ATOM 980 C C . GLU A 1 124 ? 6.375 -12.633 -18.375 1 98.25 124 GLU A C 1
ATOM 982 O O . GLU A 1 124 ? 6.473 -12.156 -19.516 1 98.25 124 GLU A O 1
ATOM 987 N N . VAL A 1 125 ? 5.922 -11.953 -17.375 1 98.25 125 VAL A N 1
ATOM 988 C CA . VAL A 1 125 ? 5.5 -10.562 -17.516 1 98.25 125 VAL A CA 1
ATOM 989 C C . VAL A 1 125 ? 6.691 -9.695 -17.922 1 98.25 125 VAL A C 1
ATOM 991 O O . VAL A 1 125 ? 6.594 -8.898 -18.859 1 98.25 125 VAL A O 1
ATOM 994 N N . VAL A 1 126 ? 7.805 -9.852 -17.281 1 97.69 126 VAL A N 1
ATOM 995 C CA . VAL A 1 126 ? 8.992 -9.047 -17.562 1 97.69 126 VAL A CA 1
ATOM 996 C C . VAL A 1 126 ? 9.508 -9.359 -18.953 1 97.69 126 VAL A C 1
ATOM 998 O O . VAL A 1 126 ? 9.914 -8.453 -19.688 1 97.69 126 VAL A O 1
ATOM 1001 N N . GLU A 1 127 ? 9.539 -10.602 -19.281 1 97.44 127 GLU A N 1
ATOM 1002 C CA . GLU A 1 127 ? 9.977 -10.984 -20.625 1 97.44 127 GLU A CA 1
ATOM 1003 C C . GLU A 1 127 ? 9.102 -10.336 -21.688 1 97.44 127 GLU A C 1
ATOM 1005 O O . GLU A 1 127 ? 9.602 -9.875 -22.719 1 97.44 127 GLU A O 1
ATOM 1010 N N . SER A 1 128 ? 7.848 -10.336 -21.469 1 97.69 128 SER A N 1
ATOM 1011 C CA . SER A 1 128 ? 6.93 -9.688 -22.406 1 97.69 128 SER A CA 1
ATOM 1012 C C . SER A 1 128 ? 7.23 -8.195 -22.531 1 97.69 128 SER A C 1
ATOM 1014 O O . SER A 1 128 ? 7.16 -7.637 -23.625 1 97.69 128 SER A O 1
ATOM 1016 N N . LEU A 1 129 ? 7.578 -7.574 -21.469 1 97.06 129 LEU A N 1
ATOM 1017 C CA . LEU A 1 129 ? 7.934 -6.156 -21.484 1 97.06 129 LEU A CA 1
ATOM 1018 C C . LEU A 1 129 ? 9.211 -5.918 -22.266 1 97.06 129 LEU A C 1
ATOM 1020 O O . LEU A 1 129 ? 9.312 -4.949 -23.031 1 97.06 129 LEU A O 1
ATOM 1024 N N . LEU A 1 130 ? 10.148 -6.773 -22.094 1 96.5 130 LEU A N 1
ATOM 1025 C CA . LEU A 1 130 ? 11.406 -6.645 -22.828 1 96.5 130 LEU A CA 1
ATOM 1026 C C . LEU A 1 130 ? 11.195 -6.828 -24.328 1 96.5 130 LEU A C 1
ATOM 1028 O O . LEU A 1 130 ? 11.797 -6.121 -25.125 1 96.5 130 LEU A O 1
ATOM 1032 N N . ASP A 1 131 ? 10.336 -7.707 -24.656 1 96.62 131 ASP A N 1
ATOM 1033 C CA . ASP A 1 131 ? 10.055 -8 -26.062 1 96.62 131 ASP A CA 1
ATOM 1034 C C . ASP A 1 131 ? 9.406 -6.805 -26.75 1 96.62 131 ASP A C 1
ATOM 1036 O O . ASP A 1 131 ? 9.531 -6.648 -27.969 1 96.62 131 ASP A O 1
ATOM 1040 N N . LYS A 1 132 ? 8.727 -6 -25.969 1 96.12 132 LYS A N 1
ATOM 1041 C CA . LYS A 1 132 ? 8.07 -4.824 -26.531 1 96.12 132 LYS A CA 1
ATOM 1042 C C . LYS A 1 132 ? 9.086 -3.748 -26.906 1 96.12 132 LYS A C 1
ATOM 1044 O O . LYS A 1 132 ? 8.758 -2.773 -27.578 1 96.12 132 LYS A O 1
ATOM 1049 N N . ASN A 1 133 ? 10.312 -3.82 -26.469 1 94.56 133 ASN A N 1
ATOM 1050 C CA . ASN A 1 133 ? 11.391 -2.893 -26.781 1 94.56 133 ASN A CA 1
ATOM 1051 C C . ASN A 1 133 ? 11.031 -1.46 -26.406 1 94.56 133 ASN A C 1
ATOM 1053 O O . ASN A 1 133 ? 11.133 -0.55 -27.234 1 94.56 133 ASN A O 1
ATOM 1057 N N . ILE A 1 134 ? 10.688 -1.359 -25.203 1 94.88 134 ILE A N 1
ATOM 1058 C CA . ILE A 1 134 ? 10.227 -0.055 -24.734 1 94.88 134 ILE A CA 1
ATOM 1059 C C . ILE A 1 134 ? 11.367 0.67 -24.016 1 94.88 134 ILE A C 1
ATOM 1061 O O . ILE A 1 134 ? 11.125 1.517 -23.156 1 94.88 134 ILE A O 1
ATOM 1065 N N . GLY A 1 135 ? 12.617 0.246 -24.219 1 95.81 135 GLY A N 1
ATOM 1066 C CA . GLY A 1 135 ?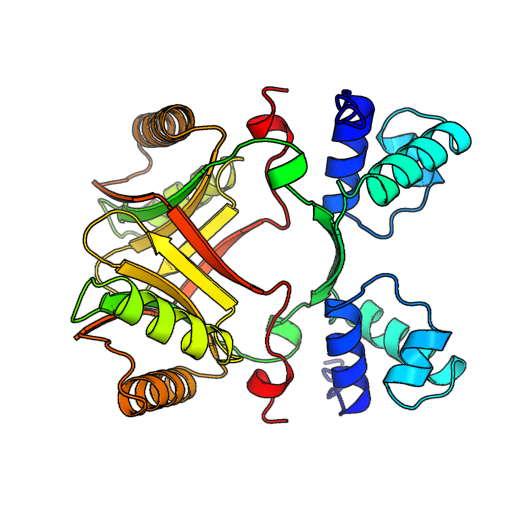 13.781 1.034 -23.844 1 95.81 135 GLY A CA 1
ATOM 1067 C C . GLY A 1 135 ? 14.391 0.605 -22.531 1 95.81 135 GLY A C 1
ATOM 1068 O O . GLY A 1 135 ? 15.164 1.35 -21.922 1 95.81 135 GLY A O 1
ATOM 1069 N N . ILE A 1 136 ? 14.086 -0.559 -22.062 1 97.69 136 ILE A N 1
ATOM 1070 C CA . ILE A 1 136 ? 14.672 -1.046 -20.812 1 97.69 136 ILE A CA 1
ATOM 1071 C C . ILE A 1 136 ? 16.109 -1.503 -21.062 1 97.69 136 ILE A C 1
ATOM 1073 O O . ILE A 1 136 ? 16.344 -2.391 -21.891 1 97.69 136 ILE A O 1
ATOM 1077 N N . SER A 1 137 ? 17.016 -0.85 -20.375 1 97.31 137 SER A N 1
ATOM 1078 C CA . SER A 1 137 ? 18.438 -1.194 -20.484 1 97.31 137 SER A CA 1
ATOM 1079 C C . SER A 1 137 ? 18.828 -2.254 -19.469 1 97.31 137 SER A C 1
ATOM 1081 O O . SER A 1 137 ? 19.562 -3.197 -19.797 1 97.31 137 SER A O 1
ATOM 1083 N N . LYS A 1 138 ? 18.438 -2.16 -18.266 1 96.81 138 LYS A N 1
ATOM 1084 C CA . LYS A 1 138 ? 18.703 -3.102 -17.188 1 96.81 138 LYS A CA 1
ATOM 1085 C C . LYS A 1 138 ? 17.625 -3.039 -16.109 1 96.81 138 LYS A C 1
ATOM 1087 O O . LYS A 1 138 ? 16.922 -2.035 -15.992 1 96.81 138 LYS A O 1
ATOM 1092 N N . TYR A 1 139 ? 17.516 -4.148 -15.453 1 97.06 139 TYR A N 1
ATOM 1093 C CA . TYR A 1 139 ? 16.594 -4.188 -14.328 1 97.06 139 TYR A CA 1
ATOM 1094 C C . TYR A 1 139 ? 17.094 -5.125 -13.234 1 97.06 139 TYR A C 1
ATOM 1096 O O . TYR A 1 139 ? 17.891 -6.031 -13.508 1 97.06 139 TYR A O 1
ATOM 1104 N N . PHE A 1 140 ? 16.703 -4.816 -12.031 1 95.81 140 PHE A N 1
ATOM 1105 C CA . PHE A 1 140 ? 17 -5.617 -10.844 1 95.81 140 PHE A CA 1
ATOM 1106 C C . PHE A 1 140 ? 15.742 -5.801 -10 1 95.81 140 PHE A C 1
ATOM 1108 O O . PHE A 1 140 ? 15.039 -4.836 -9.703 1 95.81 140 PHE A O 1
ATOM 1115 N N . SER A 1 141 ? 15.508 -7.102 -9.602 1 96.88 141 SER A N 1
ATOM 1116 C CA . SER A 1 141 ? 14.234 -7.398 -8.953 1 96.88 141 SER A CA 1
ATOM 1117 C C . SER A 1 141 ? 14.445 -7.93 -7.543 1 96.88 141 SER A C 1
ATOM 1119 O O . SER A 1 141 ? 15.391 -8.68 -7.289 1 96.88 141 SER A O 1
ATOM 1121 N N . TYR A 1 142 ? 13.539 -7.504 -6.672 1 96.69 142 TYR A N 1
ATOM 1122 C CA . TYR A 1 142 ? 13.43 -7.969 -5.293 1 96.69 142 TYR A CA 1
ATOM 1123 C C . TYR A 1 142 ? 12.133 -8.734 -5.07 1 96.69 142 TYR A C 1
ATOM 1125 O O . TYR A 1 142 ? 11.039 -8.172 -5.219 1 96.69 142 TYR A O 1
ATOM 1133 N N . ILE A 1 143 ? 12.336 -10.016 -4.719 1 97.94 143 ILE A N 1
ATOM 1134 C CA . ILE A 1 143 ? 11.133 -10.75 -4.328 1 97.94 143 ILE A CA 1
ATOM 1135 C C . ILE A 1 143 ? 10.789 -10.43 -2.875 1 97.94 143 ILE A C 1
ATOM 1137 O O . ILE A 1 143 ? 11.648 -10.5 -1.997 1 97.94 143 ILE A O 1
ATOM 1141 N N . VAL A 1 144 ? 9.57 -10.07 -2.6 1 98.56 144 VAL A N 1
ATOM 1142 C CA . VAL A 1 144 ? 9.125 -9.828 -1.231 1 98.56 144 VAL A CA 1
ATOM 1143 C C . VAL A 1 144 ? 8.891 -11.156 -0.521 1 98.56 144 VAL A C 1
ATOM 1145 O O . VAL A 1 144 ? 8.078 -11.969 -0.969 1 98.56 144 VAL A O 1
ATOM 1148 N N . ILE A 1 145 ? 9.602 -11.305 0.508 1 97.62 145 ILE A N 1
ATOM 1149 C CA . ILE A 1 145 ? 9.469 -12.531 1.288 1 97.62 145 ILE A CA 1
ATOM 1150 C C . ILE A 1 145 ? 8.312 -12.398 2.271 1 97.62 145 ILE A C 1
ATOM 1152 O O . ILE A 1 145 ? 7.488 -13.312 2.4 1 97.62 145 ILE A O 1
ATOM 1156 N N . LYS A 1 146 ? 8.242 -11.391 2.949 1 97 146 LYS A N 1
ATOM 1157 C CA . LYS A 1 146 ? 7.137 -11 3.82 1 97 146 LYS A CA 1
ATOM 1158 C C . LYS A 1 146 ? 7.102 -9.492 4.023 1 97 146 LYS A C 1
ATOM 1160 O O . LYS A 1 146 ? 8.062 -8.789 3.693 1 97 146 LYS A O 1
ATOM 1165 N N . SER A 1 147 ? 6.012 -9.039 4.516 1 98 147 SER A N 1
ATOM 1166 C CA . SER A 1 147 ? 5.832 -7.613 4.773 1 98 147 SER A CA 1
ATOM 1167 C C . SER A 1 147 ? 5.438 -7.359 6.223 1 98 147 SER A C 1
ATOM 1169 O O . SER A 1 147 ? 4.25 -7.281 6.543 1 98 147 SER A O 1
ATOM 1171 N N . PRO A 1 148 ? 6.395 -7.027 7.062 1 98.25 148 PRO A N 1
ATOM 1172 C CA . PRO A 1 148 ? 6.102 -6.812 8.484 1 98.25 148 PRO A CA 1
ATOM 1173 C C . PRO A 1 148 ? 5.211 -5.594 8.719 1 98.25 148 PRO A C 1
ATOM 1175 O O . PRO A 1 148 ? 4.516 -5.523 9.734 1 98.25 148 PRO A O 1
ATOM 1178 N N . VAL A 1 149 ? 5.281 -4.688 7.852 1 98.19 149 VAL A N 1
ATOM 1179 C CA . VAL A 1 149 ? 4.434 -3.506 7.965 1 98.19 149 VAL A CA 1
ATOM 1180 C C . VAL A 1 149 ? 3.693 -3.275 6.648 1 98.19 149 VAL A C 1
ATOM 1182 O O . VAL A 1 149 ? 4.312 -3.201 5.586 1 98.19 149 VAL A O 1
ATOM 1185 N N . LEU A 1 150 ? 2.465 -3.223 6.738 1 96.56 150 LEU A N 1
ATOM 1186 C CA . LEU A 1 150 ? 1.567 -2.779 5.68 1 96.56 150 LEU A CA 1
ATOM 1187 C C . LEU A 1 150 ? 0.434 -1.931 6.242 1 96.56 150 LEU A C 1
ATOM 1189 O O . LEU A 1 150 ? -0.525 -2.465 6.809 1 96.56 150 LEU A O 1
ATOM 1193 N N . LYS A 1 151 ? 0.53 -0.658 6.133 1 94.81 151 LYS A N 1
ATOM 1194 C CA . LYS A 1 151 ? -0.508 0.214 6.676 1 94.81 151 LYS A CA 1
ATOM 1195 C C . LYS A 1 151 ? -1.52 0.599 5.602 1 94.81 151 LYS A C 1
ATOM 1197 O O . LYS A 1 151 ? -1.15 0.825 4.445 1 94.81 151 LYS A O 1
ATOM 1202 N N . ASP A 1 152 ? -2.832 0.634 6.105 1 87.81 152 ASP A N 1
ATOM 1203 C CA . ASP A 1 152 ? -3.941 0.98 5.223 1 87.81 152 ASP A CA 1
ATOM 1204 C C . ASP A 1 152 ? -4.242 2.477 5.281 1 87.81 152 ASP A C 1
ATOM 1206 O O . ASP A 1 152 ? -4.602 3.002 6.336 1 87.81 152 ASP A O 1
ATOM 1210 N N . GLY A 1 153 ? -3.58 3.375 4.637 1 93 153 GLY A N 1
ATOM 1211 C CA . GLY A 1 153 ? -3.82 4.809 4.633 1 93 153 GLY A CA 1
ATOM 1212 C C . GLY A 1 153 ? -2.557 5.625 4.816 1 93 153 GLY A C 1
ATOM 1213 O O . GLY A 1 153 ? -1.472 5.07 5.004 1 93 153 GLY A O 1
ATOM 1214 N N . VAL A 1 154 ? -2.785 6.906 4.867 1 96.88 154 VAL A N 1
ATOM 1215 C CA . VAL A 1 154 ? -1.646 7.809 5.004 1 96.88 154 VAL A CA 1
ATOM 1216 C C . VAL A 1 154 ? -1.625 8.406 6.406 1 96.88 154 VAL A C 1
ATOM 1218 O O . VAL A 1 154 ? -2.668 8.516 7.055 1 96.88 154 VAL A O 1
ATOM 1221 N N . PRO A 1 155 ? -0.463 8.766 6.906 1 97 155 PRO A N 1
ATOM 1222 C CA . PRO A 1 155 ? -0.34 9.359 8.242 1 97 155 PRO A CA 1
ATOM 1223 C C . PRO A 1 155 ? -0.701 10.844 8.258 1 97 155 PRO A C 1
ATOM 1225 O O . PRO A 1 155 ? 0.163 11.688 8.508 1 97 155 PRO A O 1
ATOM 1228 N N . LEU A 1 156 ? -1.924 11.141 8.195 1 96.31 156 LEU A N 1
ATOM 1229 C CA . LEU A 1 156 ? -2.422 12.492 7.949 1 96.31 156 LEU A CA 1
ATOM 1230 C C . LEU A 1 156 ? -1.978 13.438 9.055 1 96.31 156 LEU A C 1
ATOM 1232 O O . LEU A 1 156 ? -1.541 14.562 8.781 1 96.31 156 LEU A O 1
ATOM 1236 N N . ARG A 1 157 ? -2.057 13.023 10.281 1 94.94 157 ARG A N 1
ATOM 1237 C CA . ARG A 1 157 ? -1.716 13.898 11.398 1 94.94 157 ARG A CA 1
ATOM 1238 C C . ARG A 1 157 ? -0.233 14.258 11.375 1 94.94 157 ARG A C 1
ATOM 1240 O O . ARG A 1 157 ? 0.142 15.383 11.703 1 94.94 157 ARG A O 1
ATOM 1247 N N . LYS A 1 158 ? 0.569 13.328 11.008 1 95.25 158 LYS A N 1
ATOM 1248 C CA . LYS A 1 158 ? 2 13.602 10.906 1 95.25 158 LYS A CA 1
ATOM 1249 C C . LYS A 1 158 ? 2.299 14.531 9.727 1 95.25 158 LYS A C 1
ATOM 1251 O O . LYS A 1 158 ? 3.207 15.359 9.797 1 95.25 158 LYS A O 1
ATOM 1256 N N . LEU A 1 159 ? 1.502 14.336 8.672 1 96.06 159 LEU A N 1
ATOM 1257 C CA . LEU A 1 159 ? 1.723 15.117 7.461 1 96.06 159 LEU A CA 1
ATOM 1258 C C . LEU A 1 159 ? 1.262 16.562 7.66 1 96.06 159 LEU A C 1
ATOM 1260 O O . LEU A 1 159 ? 1.762 17.469 7 1 96.06 159 LEU A O 1
ATOM 1264 N N . LEU A 1 160 ? 0.364 16.812 8.602 1 93.75 160 LEU A N 1
ATOM 1265 C CA . LEU A 1 160 ? -0.201 18.141 8.82 1 93.75 160 LEU A CA 1
ATOM 1266 C C . LEU A 1 160 ? 0.353 18.766 10.094 1 93.75 160 LEU A C 1
ATOM 1268 O O . LEU A 1 160 ? -0.007 19.891 10.445 1 93.75 160 LEU A O 1
ATOM 1272 N N . ARG A 1 161 ? 1.258 18.25 10.805 1 83.75 161 ARG A N 1
ATOM 1273 C CA . ARG A 1 161 ? 1.844 18.703 12.062 1 83.75 161 ARG A CA 1
ATOM 1274 C C . ARG A 1 161 ? 0.787 18.781 13.156 1 83.75 161 ARG A C 1
ATOM 1276 O O . ARG A 1 161 ? 0.746 19.766 13.914 1 83.75 161 ARG A O 1
ATOM 1283 N N . HIS A 1 162 ? -0.129 18.016 13.094 1 70.44 162 HIS A N 1
ATOM 1284 C CA . HIS A 1 162 ? -1.147 18 14.133 1 70.44 162 HIS A CA 1
ATOM 1285 C C . HIS A 1 162 ? -0.957 16.812 15.078 1 70.44 162 HIS A C 1
ATOM 1287 O O . HIS A 1 162 ? -0.407 15.781 14.68 1 70.44 162 HIS A O 1
ATOM 1293 N N . MET B 1 1 ? -13.336 -28.344 9.609 1 33.41 1 MET B N 1
ATOM 1294 C CA . MET B 1 1 ? -12.43 -27.859 8.578 1 33.41 1 MET B CA 1
ATOM 1295 C C . MET B 1 1 ? -13.172 -26.984 7.57 1 33.41 1 MET B C 1
ATOM 1297 O O . MET B 1 1 ? -13.867 -27.5 6.688 1 33.41 1 MET B O 1
ATOM 1301 N N . GLU B 1 2 ? -14.016 -26.062 7.902 1 42.28 2 GLU B N 1
ATOM 1302 C CA . GLU B 1 2 ? -15.078 -25.469 7.086 1 42.28 2 GLU B CA 1
ATOM 1303 C C . GLU B 1 2 ? -14.555 -25.062 5.711 1 42.28 2 GLU B C 1
ATOM 1305 O O . GLU B 1 2 ? -13.508 -24.422 5.602 1 42.28 2 GLU B O 1
ATOM 1310 N N . GLY B 1 3 ? -14.711 -25.859 4.762 1 43.69 3 GLY B N 1
ATOM 1311 C CA . GLY B 1 3 ? -14.164 -25.875 3.414 1 43.69 3 GLY B CA 1
ATOM 1312 C C . GLY B 1 3 ? -14.031 -24.484 2.807 1 43.69 3 GLY B C 1
ATOM 1313 O O . GLY B 1 3 ? -14.961 -23.688 2.867 1 43.69 3 GLY B O 1
ATOM 1314 N N . LEU B 1 4 ? -12.93 -23.797 2.793 1 52.66 4 LEU B N 1
ATOM 1315 C CA . LEU B 1 4 ? -12.758 -22.547 2.068 1 52.66 4 LEU B CA 1
ATOM 1316 C C . LEU B 1 4 ? -13.617 -22.531 0.81 1 52.66 4 LEU B C 1
ATOM 1318 O O . LEU B 1 4 ? -13.5 -23.422 -0.04 1 52.66 4 LEU B O 1
ATOM 1322 N N . VAL B 1 5 ? -14.93 -22.172 0.914 1 59.97 5 VAL B N 1
ATOM 1323 C CA . VAL B 1 5 ? -15.828 -22.062 -0.236 1 59.97 5 VAL B CA 1
ATOM 1324 C C . VAL B 1 5 ? -15.062 -21.5 -1.433 1 59.97 5 VAL B C 1
ATOM 1326 O O . VAL B 1 5 ? -14.289 -20.547 -1.291 1 59.97 5 VAL B O 1
ATOM 1329 N N . LYS B 1 6 ? -14.953 -22.328 -2.482 1 84.56 6 LYS B N 1
ATOM 1330 C CA . LYS B 1 6 ? -14.32 -21.969 -3.744 1 84.56 6 LYS B CA 1
ATOM 1331 C C . LYS B 1 6 ? -15.039 -20.781 -4.391 1 84.56 6 LYS B C 1
ATOM 1333 O O . LYS B 1 6 ? -16.266 -20.797 -4.562 1 84.56 6 LYS B O 1
ATOM 1338 N N . LEU B 1 7 ? -14.453 -19.703 -4.551 1 93.69 7 LEU B N 1
ATOM 1339 C CA . LEU B 1 7 ? -14.992 -18.516 -5.203 1 93.69 7 LEU B CA 1
ATOM 1340 C C . LEU B 1 7 ? -15.336 -18.812 -6.664 1 93.69 7 LEU B C 1
ATOM 1342 O O . LEU B 1 7 ? -14.508 -19.344 -7.398 1 93.69 7 LEU B O 1
ATOM 1346 N N . ASP B 1 8 ? -16.516 -18.578 -7.023 1 94.62 8 ASP B N 1
ATOM 1347 C CA . ASP B 1 8 ? -16.844 -18.734 -8.438 1 94.62 8 ASP B CA 1
ATOM 1348 C C . ASP B 1 8 ? -16.688 -17.406 -9.18 1 94.62 8 ASP B C 1
ATOM 1350 O O . ASP B 1 8 ? -16.219 -16.422 -8.617 1 94.62 8 ASP B O 1
ATOM 1354 N N . ARG B 1 9 ? -17.062 -17.406 -10.43 1 94.94 9 ARG B N 1
ATOM 1355 C CA . ARG B 1 9 ? -16.844 -16.266 -11.312 1 94.94 9 ARG B CA 1
ATOM 1356 C C . ARG B 1 9 ? -17.609 -15.047 -10.828 1 94.94 9 ARG B C 1
ATOM 1358 O O . ARG B 1 9 ? -17.141 -13.914 -10.938 1 94.94 9 ARG B O 1
ATOM 1365 N N . ILE B 1 10 ? -18.812 -15.258 -10.359 1 96.56 10 ILE B N 1
ATOM 1366 C CA . ILE B 1 10 ? -19.625 -14.148 -9.891 1 96.56 10 ILE B CA 1
ATOM 1367 C C . ILE B 1 10 ? -19.016 -13.547 -8.633 1 96.56 10 ILE B C 1
ATOM 1369 O O . ILE B 1 10 ? -18.953 -12.32 -8.492 1 96.56 10 ILE B O 1
ATOM 1373 N N . ASP B 1 11 ? -18.562 -14.422 -7.691 1 97.25 11 ASP B N 1
ATOM 1374 C CA . ASP B 1 11 ? -17.875 -13.922 -6.5 1 97.25 11 ASP B CA 1
ATOM 1375 C C . ASP B 1 11 ? -16.703 -13.023 -6.871 1 97.25 11 ASP B C 1
ATOM 1377 O O . ASP B 1 11 ? -16.547 -11.945 -6.297 1 97.25 11 ASP B O 1
ATOM 1381 N N . ILE B 1 12 ? -15.93 -13.461 -7.828 1 97.12 12 ILE B N 1
ATOM 1382 C CA . ILE B 1 12 ? -14.75 -12.719 -8.266 1 97.12 12 ILE B CA 1
ATOM 1383 C C . ILE B 1 12 ? -15.18 -11.383 -8.859 1 97.12 12 ILE B C 1
ATOM 1385 O O . ILE B 1 12 ? -14.578 -10.344 -8.57 1 97.12 12 ILE B O 1
ATOM 1389 N N . SER B 1 13 ? -16.172 -11.406 -9.648 1 97.81 13 SER B N 1
ATOM 1390 C CA . SER B 1 13 ? -16.672 -10.172 -10.25 1 97.81 13 SER B CA 1
ATOM 1391 C C . SER B 1 13 ? -17.125 -9.188 -9.188 1 97.81 13 SER B C 1
ATOM 1393 O O . SER B 1 13 ? -16.891 -7.98 -9.305 1 97.81 13 SER B O 1
ATOM 1395 N N . ILE B 1 14 ? -17.797 -9.719 -8.18 1 98.38 14 ILE B N 1
ATOM 1396 C CA . ILE B 1 14 ? -18.25 -8.875 -7.074 1 98.38 14 ILE B CA 1
ATOM 1397 C C . ILE B 1 14 ? -17.031 -8.227 -6.398 1 98.38 14 ILE B C 1
ATOM 1399 O O . ILE B 1 14 ? -17.031 -7.016 -6.156 1 98.38 14 ILE B O 1
ATOM 1403 N N . LEU B 1 15 ? -16.047 -9.016 -6.133 1 98.19 15 LEU B N 1
ATOM 1404 C CA . LEU B 1 15 ? -14.844 -8.516 -5.48 1 98.19 15 LEU B CA 1
ATOM 1405 C C . LEU B 1 15 ? -14.156 -7.461 -6.348 1 98.19 15 LEU B C 1
ATOM 1407 O O . LEU B 1 15 ? -13.688 -6.441 -5.84 1 98.19 15 LEU B O 1
A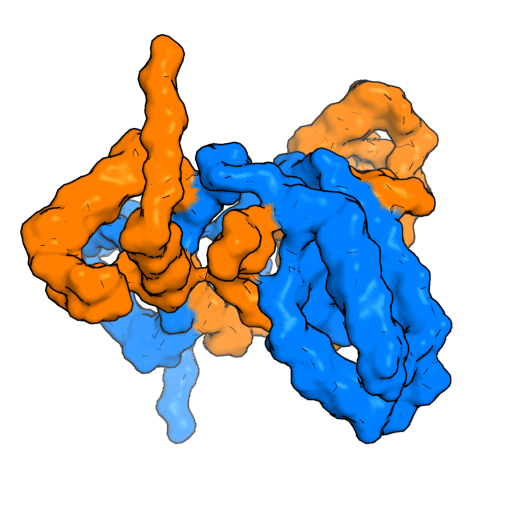TOM 1411 N N . VAL B 1 16 ? -14.078 -7.691 -7.637 1 97.81 16 VAL B N 1
ATOM 1412 C CA . VAL B 1 16 ? -13.453 -6.758 -8.57 1 97.81 16 VAL B CA 1
ATOM 1413 C C . VAL B 1 16 ? -14.203 -5.43 -8.555 1 97.81 16 VAL B C 1
ATOM 1415 O O . VAL B 1 16 ? -13.594 -4.363 -8.445 1 97.81 16 VAL B O 1
ATOM 1418 N N . GLU B 1 17 ? -15.531 -5.484 -8.586 1 98.06 17 GLU B N 1
ATOM 1419 C CA . GLU B 1 17 ? -16.344 -4.273 -8.617 1 98.06 17 GLU B CA 1
ATOM 1420 C C . GLU B 1 17 ? -16.234 -3.504 -7.301 1 98.06 17 GLU B C 1
ATOM 1422 O O . GLU B 1 17 ? -16.141 -2.275 -7.305 1 98.06 17 GLU B O 1
ATOM 1427 N N . LEU B 1 18 ? -16.203 -4.199 -6.211 1 97.94 18 LEU B N 1
ATOM 1428 C CA . LEU B 1 18 ? -16.156 -3.539 -4.91 1 97.94 18 LEU B CA 1
ATOM 1429 C C . LEU B 1 18 ? -14.797 -2.9 -4.664 1 97.94 18 LEU B C 1
ATOM 1431 O O . LEU B 1 18 ? -14.695 -1.928 -3.914 1 97.94 18 LEU B O 1
ATOM 1435 N N . GLN B 1 19 ? -13.719 -3.414 -5.281 1 97.5 19 GLN B N 1
ATOM 1436 C CA . GLN B 1 19 ? -12.422 -2.744 -5.223 1 97.5 19 GLN B CA 1
ATOM 1437 C C . GLN B 1 19 ? -12.477 -1.387 -5.918 1 97.5 19 GLN B C 1
ATOM 1439 O O . GLN B 1 19 ? -11.75 -0.462 -5.539 1 97.5 19 GLN B O 1
ATOM 1444 N N . LYS B 1 20 ? -13.32 -1.34 -6.91 1 96.06 20 LYS B N 1
ATOM 1445 C CA . LYS B 1 20 ? -13.445 -0.095 -7.664 1 96.06 20 LYS B CA 1
ATOM 1446 C C . LYS B 1 20 ? -14.297 0.922 -6.906 1 96.06 20 LYS B C 1
ATOM 1448 O O . LYS B 1 20 ? -13.984 2.113 -6.887 1 96.06 20 LYS B O 1
ATOM 1453 N N . ASP B 1 21 ? -15.359 0.402 -6.359 1 95.56 21 ASP B N 1
ATOM 1454 C CA . ASP B 1 21 ? -16.297 1.215 -5.59 1 95.56 21 ASP B CA 1
ATOM 1455 C C . ASP B 1 21 ? -16.875 0.423 -4.418 1 95.56 21 ASP B C 1
ATOM 1457 O O . ASP B 1 21 ? -17.844 -0.313 -4.586 1 95.56 21 ASP B O 1
ATOM 1461 N N . GLY B 1 22 ? -16.391 0.748 -3.271 1 95.5 22 GLY B N 1
ATOM 1462 C CA . GLY B 1 22 ? -16.797 0.044 -2.068 1 95.5 22 GLY B CA 1
ATOM 1463 C C . GLY B 1 22 ? -18.141 0.515 -1.534 1 95.5 22 GLY B C 1
ATOM 1464 O O . GLY B 1 22 ? -18.688 -0.074 -0.596 1 95.5 22 GLY B O 1
ATOM 1465 N N . ARG B 1 23 ? -18.719 1.525 -2.127 1 92.19 23 ARG B N 1
ATOM 1466 C CA . ARG B 1 23 ? -20 2.033 -1.667 1 92.19 23 ARG B CA 1
ATOM 1467 C C . ARG B 1 23 ? -21.078 1.826 -2.725 1 92.19 23 ARG B C 1
ATOM 1469 O O . ARG B 1 23 ? -22.172 2.383 -2.619 1 92.19 23 ARG B O 1
ATOM 1476 N N . MET B 1 24 ? -20.766 1.033 -3.732 1 93.81 24 MET B N 1
ATOM 1477 C CA . MET B 1 24 ? -21.781 0.692 -4.719 1 93.81 24 MET B CA 1
ATOM 1478 C C . MET B 1 24 ? -23.031 0.152 -4.039 1 93.81 24 MET B C 1
ATOM 1480 O O . MET B 1 24 ? -22.953 -0.64 -3.102 1 93.81 24 MET B O 1
ATOM 1484 N N . THR B 1 25 ? -24.188 0.63 -4.555 1 95.44 25 THR B N 1
ATOM 1485 C CA . THR B 1 25 ? -25.422 0.045 -4.051 1 95.44 25 THR B CA 1
ATOM 1486 C C . THR B 1 25 ? -25.562 -1.405 -4.504 1 95.44 25 THR B C 1
ATOM 1488 O O . THR B 1 25 ? -25.016 -1.792 -5.539 1 95.44 25 THR B O 1
ATOM 1491 N N . ASN B 1 26 ? -26.312 -2.094 -3.709 1 97.31 26 ASN B N 1
ATOM 1492 C CA . ASN B 1 26 ? -26.516 -3.488 -4.074 1 97.31 26 ASN B CA 1
ATOM 1493 C C . ASN B 1 26 ? -27.188 -3.613 -5.445 1 97.31 26 ASN B C 1
ATOM 1495 O O . ASN B 1 26 ? -26.859 -4.523 -6.215 1 97.31 26 ASN B O 1
ATOM 1499 N N . VAL B 1 27 ? -28.062 -2.727 -5.746 1 98.19 27 VAL B N 1
ATOM 1500 C CA . VAL B 1 27 ? -28.75 -2.777 -7.027 1 98.19 27 VAL B CA 1
ATOM 1501 C C . VAL B 1 27 ? -27.766 -2.551 -8.164 1 98.19 27 VAL B C 1
ATOM 1503 O O . VAL B 1 27 ? -27.75 -3.303 -9.141 1 98.19 27 VAL B O 1
ATOM 1506 N N . SER B 1 28 ? -26.922 -1.581 -8.094 1 98.25 28 SER B N 1
ATOM 1507 C CA . SER B 1 28 ? -25.922 -1.292 -9.109 1 98.25 28 SER B CA 1
ATOM 1508 C C . SER B 1 28 ? -24.906 -2.436 -9.234 1 98.25 28 SER B C 1
ATOM 1510 O O . SER B 1 28 ? -24.516 -2.797 -10.344 1 98.25 28 SER B O 1
ATOM 1512 N N . LEU B 1 29 ? -24.516 -2.957 -8.094 1 98.56 29 LEU B N 1
ATOM 1513 C CA . LEU B 1 29 ? -23.594 -4.086 -8.086 1 98.56 29 LEU B CA 1
ATOM 1514 C C . LEU B 1 29 ? -24.219 -5.301 -8.773 1 98.56 29 LEU B C 1
ATOM 1516 O O . LEU B 1 29 ? -23.578 -5.949 -9.602 1 98.56 29 LEU B O 1
ATOM 1520 N N . ALA B 1 30 ? -25.438 -5.547 -8.406 1 98.69 30 ALA B N 1
ATOM 1521 C CA . ALA B 1 30 ? -26.141 -6.668 -9.008 1 98.69 30 ALA B CA 1
ATOM 1522 C C . ALA B 1 30 ? -26.188 -6.539 -10.531 1 98.69 30 ALA B C 1
ATOM 1524 O O . ALA B 1 30 ? -25.922 -7.504 -11.25 1 98.69 30 ALA B O 1
ATOM 1525 N N . ASP B 1 31 ? -26.469 -5.383 -10.977 1 98.56 31 ASP B N 1
ATOM 1526 C CA . ASP B 1 31 ? -26.516 -5.109 -12.414 1 98.56 31 ASP B CA 1
ATOM 1527 C C . ASP 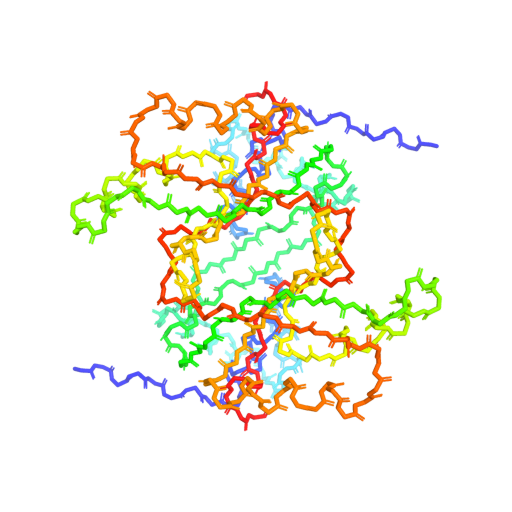B 1 31 ? -25.141 -5.324 -13.047 1 98.56 31 ASP B C 1
ATOM 1529 O O . ASP B 1 31 ? -25.031 -5.945 -14.109 1 98.56 31 ASP B O 1
ATOM 1533 N N . ALA B 1 32 ? -24.141 -4.891 -12.43 1 98.19 32 ALA B N 1
ATOM 1534 C CA . ALA B 1 32 ? -22.781 -4.957 -12.961 1 98.19 32 ALA B CA 1
ATOM 1535 C C . ALA B 1 32 ? -22.328 -6.406 -13.086 1 98.19 32 ALA B C 1
ATOM 1537 O O . ALA B 1 32 ? -21.531 -6.73 -13.977 1 98.19 32 ALA B O 1
ATOM 1538 N N . VAL B 1 33 ? -22.797 -7.27 -12.234 1 98.25 33 VAL B N 1
ATOM 1539 C CA . VAL B 1 33 ? -22.25 -8.617 -12.211 1 98.25 33 VAL B CA 1
ATOM 1540 C C . VAL B 1 33 ? -23.266 -9.602 -12.789 1 98.25 33 VAL B C 1
ATOM 1542 O O . VAL B 1 33 ? -23.047 -10.812 -12.773 1 98.25 33 VAL B O 1
ATOM 1545 N N . GLY B 1 34 ? -24.406 -9.117 -13.156 1 97.75 34 GLY B N 1
ATOM 1546 C CA . GLY B 1 34 ? -25.391 -9.945 -13.836 1 97.75 34 GLY B CA 1
ATOM 1547 C C . GLY B 1 34 ? -26.219 -10.781 -12.883 1 97.75 34 GLY B C 1
ATOM 1548 O O . GLY B 1 34 ? -26.484 -11.961 -13.148 1 97.75 34 GLY B O 1
ATOM 1549 N N . LEU B 1 35 ? -26.625 -10.18 -11.781 1 98.06 35 LEU B N 1
ATOM 1550 C CA . LEU B 1 35 ? -27.484 -10.82 -10.805 1 98.06 35 LEU B CA 1
ATOM 1551 C C . LEU B 1 35 ? -28.703 -9.945 -10.484 1 98.06 35 LEU B C 1
ATOM 1553 O O . LEU B 1 35 ? -28.734 -8.781 -10.875 1 98.06 35 LEU B O 1
ATOM 1557 N N . SER B 1 36 ? -29.641 -10.68 -9.828 1 98 36 SER B N 1
ATOM 1558 C CA . SER B 1 36 ? -30.672 -9.906 -9.141 1 98 36 SER B CA 1
ATOM 1559 C C . SER B 1 36 ? -30.203 -9.43 -7.777 1 98 36 SER B C 1
ATOM 1561 O O . SER B 1 36 ? -29.219 -9.945 -7.242 1 98 36 SER B O 1
ATOM 1563 N N . ALA B 1 37 ? -30.938 -8.445 -7.199 1 98.12 37 ALA B N 1
ATOM 1564 C CA . ALA B 1 37 ? -30.5 -7.762 -5.98 1 98.12 37 ALA B CA 1
ATOM 1565 C C . ALA B 1 37 ? -30.391 -8.742 -4.816 1 98.12 37 ALA B C 1
ATOM 1567 O O . ALA B 1 37 ? -29.406 -8.719 -4.078 1 98.12 37 ALA B O 1
ATOM 1568 N N . SER B 1 38 ? -31.312 -9.57 -4.652 1 98.12 38 SER B N 1
ATOM 1569 C CA . SER B 1 38 ? -31.328 -10.43 -3.475 1 98.12 38 SER B CA 1
ATOM 1570 C C . SER B 1 38 ? -30.172 -11.422 -3.5 1 98.12 38 SER B C 1
ATOM 1572 O O . SER B 1 38 ? -29.375 -11.484 -2.561 1 98.12 38 SER B O 1
ATOM 1574 N N . PRO B 1 39 ? -30 -12.227 -4.566 1 98.25 39 PRO B N 1
ATOM 1575 C CA . PRO B 1 39 ? -28.844 -13.133 -4.633 1 98.25 39 PRO B CA 1
ATOM 1576 C C . PRO B 1 39 ? -27.516 -12.391 -4.527 1 98.25 39 PRO B C 1
ATOM 1578 O O . PRO B 1 39 ? -26.562 -12.906 -3.926 1 98.25 39 PRO B O 1
ATOM 1581 N N . CYS B 1 40 ? -27.422 -11.242 -5.113 1 98.62 40 CYS B N 1
ATOM 1582 C CA . CYS B 1 40 ? -26.188 -10.453 -5.027 1 98.62 40 CYS B CA 1
ATOM 1583 C C . CYS B 1 40 ? -25.875 -10.078 -3.584 1 98.62 40 CYS B C 1
ATOM 1585 O O . CYS B 1 40 ? -24.75 -10.258 -3.119 1 98.62 40 CYS B O 1
ATOM 1587 N N . LEU B 1 41 ? -26.875 -9.609 -2.904 1 98.25 41 LEU B N 1
ATOM 1588 C CA . LEU B 1 41 ? -26.703 -9.219 -1.511 1 98.25 41 LEU B CA 1
ATOM 1589 C C . LEU B 1 41 ? -26.25 -10.398 -0.663 1 98.25 41 LEU B C 1
ATOM 1591 O O . LEU B 1 41 ? -25.375 -10.258 0.189 1 98.25 41 LE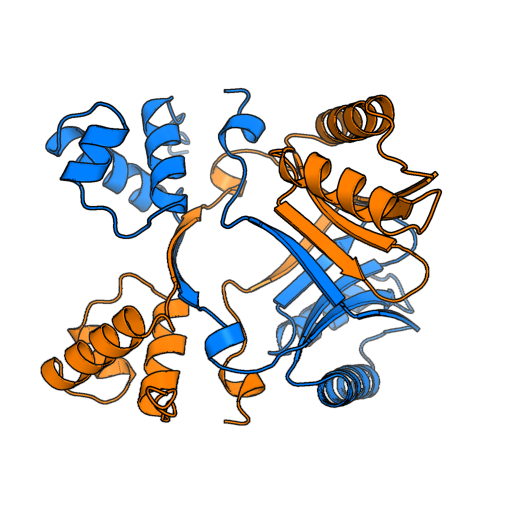U B O 1
ATOM 1595 N N . GLN B 1 42 ? -26.828 -11.516 -0.873 1 98 42 GLN B N 1
ATOM 1596 C CA . GLN B 1 42 ? -26.453 -12.711 -0.131 1 98 42 GLN B CA 1
ATOM 1597 C C . GLN B 1 42 ? -25 -13.086 -0.387 1 98 42 GLN B C 1
ATOM 1599 O O . GLN B 1 42 ? -24.281 -13.484 0.536 1 98 42 GLN B O 1
ATOM 1604 N N . ARG B 1 43 ? -24.609 -13.016 -1.624 1 97.75 43 ARG B N 1
ATOM 1605 C CA . ARG B 1 43 ? -23.219 -13.328 -1.97 1 97.75 43 ARG B CA 1
ATOM 1606 C C . ARG B 1 43 ? -22.25 -12.352 -1.316 1 97.75 43 ARG B C 1
ATOM 1608 O O . ARG B 1 43 ? -21.203 -12.75 -0.797 1 97.75 43 ARG B O 1
ATOM 1615 N N . VAL B 1 44 ? -22.562 -11.062 -1.325 1 97.94 44 VAL B N 1
ATOM 1616 C CA . VAL B 1 44 ? -21.703 -10.047 -0.703 1 97.94 44 VAL B CA 1
ATOM 1617 C C . VAL B 1 44 ? -21.562 -10.336 0.791 1 97.94 44 VAL B C 1
ATOM 1619 O O . VAL B 1 44 ? -20.453 -10.336 1.329 1 97.94 44 VAL B O 1
ATOM 1622 N N . LYS B 1 45 ? -22.703 -10.617 1.408 1 97.25 45 LYS B N 1
ATOM 1623 C CA . LYS B 1 45 ? -22.688 -10.914 2.838 1 97.25 45 LYS B CA 1
ATOM 1624 C C . LYS B 1 45 ? -21.828 -12.141 3.131 1 97.25 45 LYS B C 1
ATOM 1626 O O . LYS B 1 45 ? -21.078 -12.164 4.117 1 97.25 45 LYS B O 1
ATOM 1631 N N . ARG B 1 46 ? -21.953 -13.109 2.34 1 96.88 46 ARG B N 1
ATOM 1632 C CA . ARG B 1 46 ? -21.141 -14.32 2.502 1 96.88 46 ARG B CA 1
ATOM 1633 C C . ARG B 1 46 ? -19.656 -14.008 2.367 1 96.88 46 ARG B C 1
ATOM 1635 O O . ARG B 1 46 ? -18.844 -14.492 3.154 1 96.88 46 ARG B O 1
ATOM 1642 N N . LEU B 1 47 ? -19.297 -13.266 1.335 1 97.62 47 LEU B N 1
ATOM 1643 C CA . LEU B 1 47 ? -17.906 -12.883 1.106 1 97.62 47 LEU B CA 1
ATOM 1644 C C . LEU B 1 47 ? -17.344 -12.102 2.293 1 97.62 47 LEU B C 1
ATOM 1646 O O . LEU B 1 47 ? -16.203 -12.305 2.693 1 97.62 47 LEU B O 1
ATOM 1650 N N . GLU B 1 48 ? -18.109 -11.203 2.848 1 96.94 48 GLU B N 1
ATOM 1651 C CA . GLU B 1 48 ? -17.719 -10.422 4.016 1 96.94 48 GLU B CA 1
ATOM 1652 C C . GLU B 1 48 ? -17.578 -11.312 5.25 1 96.94 48 GLU B C 1
ATOM 1654 O O . GLU B 1 48 ? -16.578 -11.258 5.953 1 96.94 48 GLU B O 1
ATOM 1659 N N . SER B 1 49 ? -18.609 -12.18 5.496 1 96.81 49 SER B N 1
ATOM 1660 C CA . SER B 1 49 ? -18.625 -13.016 6.688 1 96.81 49 SER B CA 1
ATOM 1661 C C . SER B 1 49 ? -17.484 -14.039 6.648 1 96.81 49 SER B C 1
ATOM 1663 O O . SER B 1 49 ? -16.938 -14.406 7.691 1 96.81 49 SER B O 1
ATOM 1665 N N . ALA B 1 50 ? -17.172 -14.469 5.445 1 96.5 50 ALA B N 1
ATOM 1666 C CA . ALA B 1 50 ? -16.109 -15.453 5.281 1 96.5 50 ALA B CA 1
ATOM 1667 C C . ALA B 1 50 ? -14.734 -14.797 5.371 1 96.5 50 ALA B C 1
ATOM 1669 O O . ALA B 1 50 ? -13.711 -15.484 5.418 1 96.5 50 ALA B O 1
ATOM 1670 N N . GLY B 1 51 ? -14.625 -13.445 5.324 1 96.88 51 GLY B N 1
ATOM 1671 C CA . GLY B 1 51 ? -13.375 -12.734 5.551 1 96.88 51 GLY B CA 1
ATOM 1672 C C . GLY B 1 51 ? -12.609 -12.453 4.27 1 96.88 51 GLY B C 1
ATOM 1673 O O . GLY B 1 51 ? -11.422 -12.109 4.312 1 96.88 51 GLY B O 1
ATOM 1674 N N . TYR B 1 52 ? -13.242 -12.656 3.031 1 97.62 52 TYR B N 1
ATOM 1675 C CA . TYR B 1 52 ? -12.586 -12.336 1.768 1 97.62 52 TYR B CA 1
ATOM 1676 C C . TYR B 1 52 ? -12.43 -10.828 1.603 1 97.62 52 TYR B C 1
ATOM 1678 O O . TYR B 1 52 ? -11.5 -10.367 0.928 1 97.62 52 TYR B O 1
ATOM 1686 N N . ILE B 1 53 ? -13.367 -10.133 2.164 1 96.94 53 ILE B N 1
ATOM 1687 C CA . ILE B 1 53 ? -13.297 -8.68 2.25 1 96.94 53 ILE B CA 1
ATOM 1688 C C . ILE B 1 53 ? -12.891 -8.266 3.664 1 96.94 53 ILE B C 1
ATOM 1690 O O . ILE B 1 53 ? -13.625 -8.531 4.625 1 96.94 53 ILE B O 1
ATOM 1694 N N . SER B 1 54 ? -11.812 -7.602 3.777 1 94.19 54 SER B N 1
ATOM 1695 C CA . SER B 1 54 ? -11.281 -7.277 5.098 1 94.19 54 SER B CA 1
ATOM 1696 C C . SER B 1 54 ? -11.875 -5.973 5.625 1 94.19 54 SER B C 1
ATOM 1698 O O . SER B 1 54 ? -12.078 -5.824 6.832 1 94.19 54 SER B O 1
ATOM 1700 N N . SER B 1 55 ? -12.102 -5.031 4.73 1 94.88 55 SER B N 1
ATOM 1701 C CA . SER B 1 55 ? -12.602 -3.727 5.141 1 94.88 55 SER B CA 1
ATOM 1702 C C . SER B 1 55 ? -13.008 -2.887 3.934 1 94.88 55 SER B C 1
ATOM 1704 O O . SER B 1 55 ? -12.828 -3.305 2.789 1 94.88 55 SER B O 1
ATOM 1706 N N . TYR B 1 56 ? -13.688 -1.873 4.25 1 96.5 56 TYR B N 1
ATOM 1707 C CA . TYR B 1 56 ? -13.906 -0.766 3.326 1 96.5 56 TYR B CA 1
ATOM 1708 C C . TYR B 1 56 ? -13.258 0.511 3.84 1 96.5 56 TYR B C 1
ATOM 1710 O O . TYR B 1 56 ? -13.359 0.835 5.023 1 96.5 56 TYR B O 1
ATOM 1718 N N . LYS B 1 57 ? -12.547 1.19 2.941 1 97.06 57 LYS B N 1
ATOM 1719 C CA . LYS B 1 57 ? -11.805 2.35 3.42 1 97.06 57 LYS B CA 1
ATOM 1720 C C . LYS B 1 57 ? -11.953 3.533 2.471 1 97.06 57 LYS B C 1
ATOM 1722 O O . LYS B 1 57 ? -12.148 3.35 1.267 1 97.06 57 LYS B 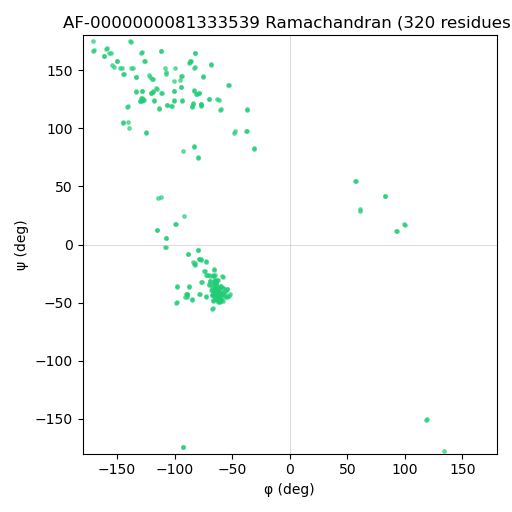O 1
ATOM 1727 N N . ALA B 1 58 ? -11.852 4.723 3.047 1 97.25 58 ALA B N 1
ATOM 1728 C CA . ALA B 1 58 ? -11.797 5.934 2.232 1 97.25 58 ALA B CA 1
ATOM 1729 C C . ALA B 1 58 ? -10.398 6.137 1.653 1 97.25 58 ALA B C 1
ATOM 1731 O O . ALA B 1 58 ? -9.398 5.957 2.352 1 97.25 58 ALA B O 1
ATOM 1732 N N . HIS B 1 59 ? -10.336 6.363 0.431 1 96.44 59 HIS B N 1
ATOM 1733 C CA . HIS B 1 59 ? -9.117 6.832 -0.226 1 96.44 59 HIS B CA 1
ATOM 1734 C C . HIS B 1 59 ? -9.094 8.352 -0.325 1 96.44 59 HIS B C 1
ATOM 1736 O O . HIS B 1 59 ? -10.031 8.961 -0.862 1 96.44 59 HIS B O 1
ATOM 1742 N N . LEU B 1 60 ? -8.078 8.922 0.202 1 96.81 60 LEU B N 1
ATOM 1743 C CA . LEU B 1 60 ? -7.984 10.375 0.262 1 96.81 60 LEU B CA 1
ATOM 1744 C C . LEU B 1 60 ? -7.223 10.922 -0.942 1 96.81 60 LEU B C 1
ATOM 1746 O O . LEU B 1 60 ? -6.301 10.273 -1.445 1 96.81 60 LEU B O 1
ATOM 1750 N N . ASN B 1 61 ? -7.641 12.086 -1.392 1 96.31 61 ASN B N 1
ATOM 1751 C CA . ASN B 1 61 ? -6.848 12.867 -2.338 1 96.31 61 ASN B CA 1
ATOM 1752 C C . ASN B 1 61 ? -5.781 13.688 -1.626 1 96.31 61 ASN B C 1
ATOM 1754 O O . ASN B 1 61 ? -5.977 14.883 -1.378 1 96.31 61 ASN B O 1
ATOM 1758 N N . LEU B 1 62 ? -4.707 13.078 -1.37 1 95.25 62 LEU B N 1
ATOM 1759 C CA . LEU B 1 62 ? -3.672 13.68 -0.534 1 95.25 62 LEU B CA 1
ATOM 1760 C C . LEU B 1 62 ? -3.139 14.961 -1.162 1 95.25 62 LEU B C 1
ATOM 1762 O O . LEU B 1 62 ? -2.82 15.922 -0.453 1 95.25 62 LEU B O 1
ATOM 1766 N N . ALA B 1 63 ? -2.969 14.953 -2.48 1 94.38 63 ALA B N 1
ATOM 1767 C CA . ALA B 1 63 ? -2.439 16.125 -3.178 1 94.38 63 ALA B CA 1
ATOM 1768 C C . ALA B 1 63 ? -3.318 17.344 -2.938 1 94.38 63 ALA B C 1
ATOM 1770 O O . ALA B 1 63 ? -2.83 18.484 -2.947 1 94.38 63 ALA B O 1
ATOM 1771 N N . LYS B 1 64 ? -4.543 17.141 -2.686 1 94.94 64 LYS B N 1
ATOM 1772 C CA . LYS B 1 64 ? -5.484 18.219 -2.402 1 94.94 64 LYS B CA 1
ATOM 1773 C C . LYS B 1 64 ? -5.406 18.641 -0.939 1 94.94 64 LYS B C 1
ATOM 1775 O O . LYS B 1 64 ? -5.875 19.719 -0.576 1 94.94 64 LYS B O 1
ATOM 1780 N N . ILE B 1 65 ? -4.84 17.844 -0.134 1 95.25 65 ILE B N 1
ATOM 1781 C CA . ILE B 1 65 ? -4.867 18.062 1.307 1 95.25 65 ILE B CA 1
ATOM 1782 C C . ILE B 1 65 ? -3.557 18.719 1.749 1 95.25 65 ILE B C 1
ATOM 1784 O O . ILE B 1 65 ? -3.562 19.703 2.492 1 95.25 65 ILE B O 1
ATOM 1788 N N . THR B 1 66 ? -2.494 18.125 1.322 1 94.75 66 THR B N 1
ATOM 1789 C CA . THR B 1 66 ? -1.187 18.609 1.742 1 94.75 66 THR B CA 1
ATOM 1790 C C . THR B 1 66 ? -0.092 18.109 0.803 1 94.75 66 THR B C 1
ATOM 1792 O O . THR B 1 66 ? -0.295 17.141 0.064 1 94.75 66 THR B O 1
ATOM 1795 N N . ASP B 1 67 ? 1.042 18.766 0.865 1 94.88 67 ASP B N 1
ATOM 1796 C CA . ASP B 1 67 ? 2.234 18.25 0.206 1 94.88 67 ASP B CA 1
ATOM 1797 C C . ASP B 1 67 ? 2.83 17.078 0.996 1 94.88 67 ASP B C 1
ATOM 1799 O O . ASP B 1 67 ? 2.723 17.031 2.225 1 94.88 67 ASP B O 1
ATOM 1803 N N . SER B 1 68 ? 3.312 16.203 0.272 1 97.69 68 SER B N 1
ATOM 1804 C CA . SER B 1 68 ? 4.008 15.086 0.904 1 97.69 68 SER B CA 1
ATOM 1805 C C . SER B 1 68 ? 5.113 14.539 0.003 1 97.69 68 SER B C 1
ATOM 1807 O O . SER B 1 68 ? 5.129 14.805 -1.2 1 97.69 68 SER B O 1
ATOM 1809 N N . VAL B 1 69 ? 6 13.914 0.595 1 97.88 69 VAL B N 1
ATOM 1810 C CA . VAL B 1 69 ? 7.09 13.234 -0.102 1 97.88 69 VAL B CA 1
ATOM 1811 C C . VAL B 1 69 ? 7.07 11.75 0.229 1 97.88 69 VAL B C 1
ATOM 1813 O O . VAL B 1 69 ? 6.945 11.367 1.396 1 97.88 69 VAL B O 1
ATOM 1816 N N . THR B 1 70 ? 7.125 10.961 -0.812 1 98.5 70 THR B N 1
ATOM 1817 C CA . THR B 1 70 ? 7.301 9.523 -0.635 1 98.5 70 THR B CA 1
ATOM 1818 C C . THR B 1 70 ? 8.758 9.125 -0.875 1 98.5 70 THR B C 1
ATOM 1820 O O . THR B 1 70 ? 9.367 9.555 -1.853 1 98.5 70 THR B O 1
ATOM 1823 N N . VAL B 1 71 ? 9.289 8.359 0.013 1 98.69 71 VAL B N 1
ATOM 1824 C CA . VAL B 1 71 ? 10.664 7.883 -0.088 1 98.69 71 VAL B CA 1
ATOM 1825 C C . VAL B 1 71 ? 10.703 6.367 0.093 1 98.69 71 VAL B C 1
ATOM 1827 O O . VAL B 1 71 ? 10.125 5.836 1.047 1 98.69 71 VAL B O 1
ATOM 1830 N N . PHE B 1 72 ? 11.297 5.68 -0.839 1 98.56 72 PHE B N 1
ATOM 1831 C CA . PHE B 1 72 ? 11.648 4.277 -0.642 1 98.56 72 PHE B CA 1
ATOM 1832 C C . PHE B 1 72 ? 13.086 4.145 -0.16 1 98.56 72 PHE B C 1
ATOM 1834 O O . PHE B 1 72 ? 13.992 4.785 -0.702 1 98.56 72 PHE B O 1
ATOM 1841 N N . THR B 1 73 ? 13.273 3.309 0.829 1 98.25 73 THR B N 1
ATOM 1842 C CA . THR B 1 73 ? 14.602 3.148 1.399 1 98.25 73 THR B CA 1
ATOM 1843 C C . THR B 1 73 ? 14.977 1.672 1.494 1 98.25 73 THR B C 1
ATOM 1845 O O . THR B 1 73 ? 14.242 0.876 2.08 1 98.25 73 THR B O 1
ATOM 1848 N N . GLU B 1 74 ? 16.094 1.339 0.872 1 97.62 74 GLU B N 1
ATOM 1849 C CA . GLU B 1 74 ? 16.703 0.03 1.083 1 97.62 74 GLU B CA 1
ATOM 1850 C C . GLU B 1 74 ? 17.562 0.022 2.34 1 97.62 74 GLU B C 1
ATOM 1852 O O . GLU B 1 74 ? 18.422 0.9 2.521 1 97.62 74 GLU B O 1
ATOM 1857 N N . ILE B 1 75 ? 17.375 -1.04 3.193 1 98.25 75 ILE B N 1
ATOM 1858 C CA . ILE B 1 75 ? 18.062 -1.076 4.477 1 98.25 75 ILE B CA 1
ATOM 1859 C C . ILE B 1 75 ? 18.781 -2.416 4.637 1 98.25 75 ILE B C 1
ATOM 1861 O O . ILE B 1 75 ? 18.219 -3.469 4.332 1 98.25 75 ILE B O 1
ATOM 1865 N N . THR B 1 76 ? 20.016 -2.34 5.039 1 98 76 THR B N 1
ATOM 1866 C CA . THR B 1 76 ? 20.797 -3.512 5.43 1 98 76 THR B CA 1
ATOM 1867 C C . THR B 1 76 ? 21.094 -3.49 6.926 1 98 76 THR B C 1
ATOM 1869 O O . THR B 1 76 ? 21.516 -2.467 7.465 1 98 76 THR B O 1
ATOM 1872 N N . LEU B 1 77 ? 20.828 -4.582 7.555 1 97.69 77 LEU B N 1
ATOM 1873 C CA . LEU B 1 77 ? 21.109 -4.695 8.984 1 97.69 77 LEU B CA 1
ATOM 1874 C C . LEU B 1 77 ? 22.547 -5.137 9.211 1 97.69 77 LEU B C 1
ATOM 1876 O O . LEU B 1 77 ? 23.156 -5.773 8.344 1 97.69 77 LEU B O 1
ATOM 1880 N N . SER B 1 78 ? 23.062 -4.855 10.367 1 96 78 SER B N 1
ATOM 1881 C CA . SER B 1 78 ? 24.453 -5.172 10.727 1 96 78 S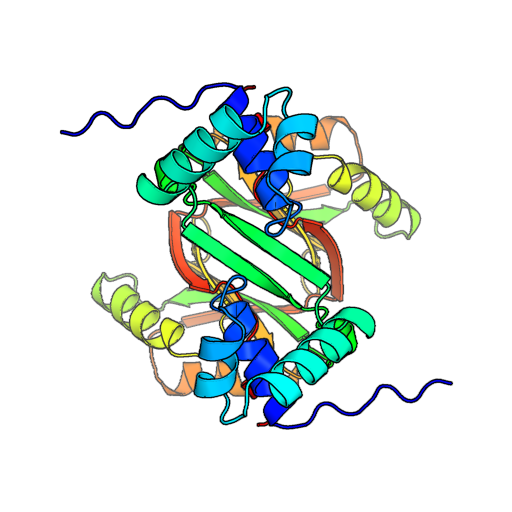ER B CA 1
ATOM 1882 C C . SER B 1 78 ? 24.625 -6.668 10.961 1 96 78 SER B C 1
ATOM 1884 O O . SER B 1 78 ? 25.656 -7.242 10.586 1 96 78 SER B O 1
ATOM 1886 N N . ASP B 1 79 ? 23.688 -7.156 11.656 1 91.62 79 ASP B N 1
ATOM 1887 C CA . ASP B 1 79 ? 23.703 -8.578 11.984 1 91.62 79 ASP B CA 1
ATOM 1888 C C . ASP B 1 79 ? 22.438 -9.266 11.477 1 91.62 79 ASP B C 1
ATOM 1890 O O . ASP B 1 79 ? 21.375 -8.648 11.414 1 91.62 79 ASP B O 1
ATOM 1894 N N . HIS B 1 80 ? 22.562 -10.461 11.086 1 89.38 80 HIS B N 1
ATOM 1895 C CA . HIS B 1 80 ? 21.453 -11.18 10.492 1 89.38 80 HIS B CA 1
ATOM 1896 C C . HIS B 1 80 ? 21.016 -12.352 11.375 1 89.38 80 HIS B C 1
ATOM 1898 O O . HIS B 1 80 ? 20.812 -13.461 10.875 1 89.38 80 HIS B O 1
ATOM 1904 N N . LYS B 1 81 ? 21.031 -12.062 12.695 1 92.19 81 LYS B N 1
ATOM 1905 C CA . LYS B 1 81 ? 20.422 -13.016 13.617 1 92.19 81 LYS B CA 1
ATOM 1906 C C . LYS B 1 81 ? 18.922 -12.758 13.773 1 92.19 81 LYS B C 1
ATOM 1908 O O . LYS B 1 81 ? 18.453 -11.633 13.547 1 92.19 81 LYS B O 1
ATOM 1913 N N . ARG B 1 82 ? 18.234 -13.758 14.156 1 92.56 82 ARG B N 1
ATOM 1914 C CA . ARG B 1 82 ? 16.781 -13.672 14.336 1 92.56 82 ARG B CA 1
ATOM 1915 C C . ARG B 1 82 ? 16.422 -12.5 15.242 1 92.56 82 ARG B C 1
ATOM 1917 O O . ARG B 1 82 ? 15.453 -11.781 14.969 1 92.56 82 ARG B O 1
ATOM 1924 N N . GLU B 1 83 ? 17.125 -12.344 16.281 1 94.81 83 GLU B N 1
ATOM 1925 C CA . GLU B 1 83 ? 16.844 -11.289 17.25 1 94.81 83 GLU B CA 1
ATOM 1926 C C . GLU B 1 83 ? 17.031 -9.906 16.641 1 94.81 83 GLU B C 1
ATOM 1928 O O . GLU B 1 83 ? 16.312 -8.961 17 1 94.81 83 GLU B O 1
ATOM 1933 N N . ASP B 1 84 ? 17.984 -9.742 15.766 1 95.06 84 ASP B N 1
ATOM 1934 C CA . ASP B 1 84 ? 18.219 -8.461 15.109 1 95.06 84 ASP B CA 1
ATOM 1935 C C . ASP B 1 84 ? 17.047 -8.086 14.203 1 95.06 84 ASP B C 1
ATOM 1937 O O . ASP B 1 84 ? 16.609 -6.938 14.195 1 95.06 84 ASP B O 1
ATOM 1941 N N . PHE B 1 85 ? 16.562 -9.055 13.5 1 96.88 85 PHE B N 1
ATOM 1942 C CA . PHE B 1 85 ? 15.398 -8.828 12.656 1 96.88 85 PHE B CA 1
ATOM 1943 C C . PHE B 1 85 ? 14.18 -8.469 13.5 1 96.88 85 PHE B C 1
ATOM 1945 O O . PHE B 1 85 ? 13.453 -7.531 13.172 1 96.88 85 PHE B O 1
ATOM 1952 N N . ALA B 1 86 ? 14.031 -9.164 14.555 1 97.5 86 ALA B N 1
ATOM 1953 C CA . ALA B 1 86 ? 12.898 -8.906 15.43 1 97.5 86 ALA B CA 1
ATOM 1954 C C . ALA B 1 86 ? 12.961 -7.5 16.016 1 97.5 86 ALA B C 1
ATOM 1956 O O . ALA B 1 86 ? 11.953 -6.797 16.078 1 97.5 86 ALA B O 1
ATOM 1957 N N . LYS B 1 87 ? 14.055 -7.152 16.453 1 97.44 87 LYS B N 1
ATOM 1958 C CA . LYS B 1 87 ? 14.258 -5.824 17.031 1 97.44 87 LYS B CA 1
ATOM 1959 C C . LYS B 1 87 ? 13.961 -4.738 15.992 1 97.44 87 LYS B C 1
ATOM 1961 O O . LYS B 1 87 ? 13.258 -3.768 16.297 1 97.44 87 LYS B O 1
ATOM 1966 N N . PHE B 1 88 ? 14.516 -4.883 14.828 1 98.38 88 PHE B N 1
ATOM 1967 C CA . PHE B 1 88 ? 14.266 -3.914 13.766 1 98.38 88 PHE B CA 1
ATOM 1968 C C . PHE B 1 88 ? 12.781 -3.814 13.453 1 98.38 88 PHE B C 1
ATOM 1970 O O . PHE B 1 88 ? 12.211 -2.719 13.453 1 98.38 88 PHE B O 1
ATOM 1977 N N . GLU B 1 89 ? 12.07 -4.938 13.266 1 98.44 89 GLU B N 1
ATOM 1978 C CA . GLU B 1 89 ? 10.672 -4.969 12.859 1 98.44 89 GLU B CA 1
ATOM 1979 C C . GLU B 1 89 ? 9.766 -4.422 13.953 1 98.44 89 GLU B C 1
ATOM 1981 O O . GLU B 1 89 ? 8.773 -3.742 13.664 1 98.44 89 GLU B O 1
ATOM 1986 N N . SER B 1 90 ? 10.102 -4.656 15.195 1 97.94 90 SER B N 1
ATOM 1987 C CA . SER B 1 90 ? 9.281 -4.18 16.297 1 97.94 90 SER B CA 1
ATOM 1988 C C . SER B 1 90 ? 9.359 -2.66 16.438 1 97.94 90 SER B C 1
ATOM 1990 O O . SER B 1 90 ? 8.43 -2.025 16.938 1 97.94 90 SER B O 1
ATOM 1992 N N . ASN B 1 91 ? 10.422 -2.078 16.016 1 98.25 91 ASN B N 1
ATOM 1993 C CA . ASN B 1 91 ? 10.602 -0.636 16.125 1 98.25 91 ASN B CA 1
ATOM 1994 C C . ASN B 1 91 ? 10.062 0.095 14.898 1 98.25 91 ASN B C 1
ATOM 1996 O O . ASN B 1 91 ? 9.383 1.112 15.031 1 98.25 91 ASN B O 1
ATOM 2000 N N . ILE B 1 92 ? 10.375 -0.475 13.742 1 98.38 92 ILE B N 1
ATOM 2001 C CA . ILE B 1 92 ? 9.969 0.188 12.508 1 98.38 92 ILE B CA 1
ATOM 2002 C C . ILE B 1 92 ? 8.445 0.28 12.445 1 98.38 92 ILE B C 1
ATOM 2004 O O . ILE B 1 92 ? 7.895 1.232 11.883 1 98.38 92 ILE B O 1
ATOM 2008 N N . ARG B 1 93 ? 7.703 -0.661 13.031 1 97.81 93 ARG B N 1
ATOM 2009 C CA . ARG B 1 93 ? 6.242 -0.712 13.016 1 97.81 93 ARG B CA 1
ATOM 2010 C C . ARG B 1 93 ? 5.648 0.465 13.781 1 97.81 93 ARG B C 1
ATOM 2012 O O . ARG B 1 93 ? 4.516 0.877 13.516 1 97.81 93 ARG B O 1
ATOM 2019 N N . LEU B 1 94 ? 6.422 1.052 14.656 1 97.56 94 LEU B N 1
ATOM 2020 C CA . LEU B 1 94 ? 5.93 2.109 15.531 1 97.56 94 LEU B CA 1
ATOM 2021 C C . LEU B 1 94 ? 6.078 3.477 14.867 1 97.56 94 LEU B C 1
ATOM 2023 O O . LEU B 1 94 ? 5.609 4.484 15.406 1 97.56 94 LEU B O 1
ATOM 2027 N N . VAL B 1 95 ? 6.719 3.549 13.766 1 98.25 95 VAL B N 1
ATOM 2028 C CA . VAL B 1 95 ? 6.965 4.809 13.07 1 98.25 95 VAL B CA 1
ATOM 2029 C C . VAL B 1 95 ? 5.77 5.152 12.188 1 98.25 95 VAL B C 1
ATOM 2031 O O . VAL B 1 95 ? 5.508 4.465 11.195 1 98.25 95 VAL B O 1
ATOM 2034 N N . ASP B 1 96 ? 5.086 6.25 12.391 1 97.31 96 ASP B N 1
ATOM 2035 C CA . ASP B 1 96 ? 3.869 6.629 11.68 1 97.31 96 ASP B CA 1
ATOM 2036 C C . ASP B 1 96 ? 4.145 6.844 10.195 1 97.31 96 ASP B C 1
ATOM 2038 O O . ASP B 1 96 ? 3.303 6.527 9.352 1 97.31 96 ASP B O 1
ATOM 2042 N N . GLU B 1 97 ? 5.301 7.309 9.953 1 98.44 97 GLU B N 1
ATOM 2043 C CA . GLU B 1 97 ? 5.648 7.703 8.594 1 98.44 97 GLU B CA 1
ATOM 2044 C C . GLU B 1 97 ? 5.961 6.484 7.727 1 98.44 97 GLU B C 1
ATOM 2046 O O . GLU B 1 97 ? 6.074 6.598 6.504 1 98.44 97 GLU B O 1
ATOM 2051 N N . VAL B 1 98 ? 6.133 5.324 8.359 1 98.75 98 VAL B N 1
ATOM 2052 C CA . VAL B 1 98 ? 6.371 4.102 7.602 1 98.75 98 VAL B CA 1
ATOM 2053 C C . VAL B 1 98 ? 5.039 3.498 7.156 1 98.75 98 VAL B C 1
ATOM 2055 O O . VAL B 1 98 ? 4.207 3.135 7.992 1 98.75 98 VAL B O 1
ATOM 2058 N N . LEU B 1 99 ? 4.922 3.363 5.828 1 98.31 99 LEU B N 1
ATOM 2059 C CA . LEU B 1 99 ? 3.684 2.816 5.285 1 98.31 99 LEU B CA 1
ATOM 2060 C C . LEU B 1 99 ? 3.832 1.328 4.984 1 98.31 99 LEU B C 1
ATOM 2062 O O . LEU B 1 99 ? 2.873 0.564 5.121 1 98.31 99 LEU B O 1
ATOM 2066 N N . GLU B 1 100 ? 4.945 0.988 4.555 1 98.56 100 GLU B N 1
ATOM 2067 C CA . GLU B 1 100 ? 5.266 -0.396 4.219 1 98.56 100 GLU B CA 1
ATOM 2068 C C . GLU B 1 100 ? 6.715 -0.729 4.566 1 98.56 100 GLU B C 1
ATOM 2070 O O . GLU B 1 100 ? 7.598 0.126 4.457 1 98.56 100 GLU B O 1
ATOM 2075 N N . CYS B 1 101 ? 6.938 -1.929 4.945 1 98.81 101 CYS B N 1
ATOM 2076 C CA . CYS B 1 101 ? 8.25 -2.533 5.156 1 98.81 101 CYS B CA 1
ATOM 2077 C C . CYS B 1 101 ? 8.266 -3.977 4.668 1 98.81 101 CYS B C 1
ATOM 2079 O O . CYS B 1 101 ? 7.484 -4.805 5.133 1 98.81 101 CYS B O 1
ATOM 2081 N N . HIS B 1 102 ? 9.086 -4.223 3.74 1 98.69 102 HIS B N 1
ATOM 2082 C CA . HIS B 1 102 ? 9.148 -5.531 3.094 1 98.69 102 HIS B CA 1
ATOM 2083 C C . HIS B 1 102 ? 10.508 -6.184 3.305 1 98.69 102 HIS B C 1
ATOM 2085 O O . HIS B 1 102 ? 11.547 -5.59 2.986 1 98.69 102 HIS B O 1
ATOM 2091 N N . LEU B 1 103 ? 10.539 -7.395 3.861 1 98.56 103 LEU B N 1
ATOM 2092 C CA . LEU B 1 103 ? 11.719 -8.242 3.746 1 98.56 103 LEU B CA 1
ATOM 2093 C C . LEU B 1 103 ? 11.891 -8.742 2.316 1 98.56 103 LEU B C 1
ATOM 2095 O O . LEU B 1 103 ? 10.961 -9.305 1.735 1 98.56 103 LEU B O 1
ATOM 2099 N N . ILE B 1 104 ? 13.016 -8.492 1.79 1 97.94 104 ILE B N 1
ATOM 2100 C CA . ILE B 1 104 ? 13.141 -8.75 0.359 1 97.94 104 ILE B CA 1
ATOM 2101 C C . ILE B 1 104 ? 14.336 -9.656 0.1 1 97.94 104 ILE B C 1
ATOM 2103 O O . ILE B 1 104 ? 15.203 -9.82 0.966 1 97.94 104 ILE B O 1
ATOM 2107 N N . SER B 1 105 ? 14.188 -10.266 -1.077 1 92.75 105 SER B N 1
ATOM 2108 C CA . SER B 1 105 ? 15.336 -11.016 -1.582 1 92.75 105 SER B CA 1
ATOM 2109 C C . SER B 1 105 ? 16.328 -10.094 -2.287 1 92.75 105 SER B C 1
ATOM 2111 O O . SER B 1 105 ? 15.984 -8.969 -2.66 1 92.75 105 SER B O 1
ATOM 2113 N N . GLY B 1 106 ? 17.531 -10.508 -2.242 1 82.88 106 GLY B N 1
ATOM 2114 C CA . GLY B 1 106 ? 18.547 -9.742 -2.947 1 82.88 106 GLY B CA 1
ATOM 2115 C C . GLY B 1 106 ? 19.625 -9.188 -2.031 1 82.88 106 GLY B C 1
ATOM 2116 O O . GLY B 1 106 ? 19.906 -9.766 -0.978 1 82.88 106 GLY B O 1
ATOM 2117 N N . GLY B 1 107 ? 20.281 -7.938 -2.455 1 85.62 107 GLY B N 1
ATOM 2118 C CA . GLY B 1 107 ? 21.484 -7.402 -1.818 1 85.62 107 GLY B CA 1
ATOM 2119 C C . GLY B 1 107 ? 21.172 -6.613 -0.557 1 85.62 107 GLY B C 1
ATOM 2120 O O . GLY B 1 107 ? 22.078 -6.332 0.234 1 85.62 107 GLY B O 1
ATOM 2121 N N . TYR B 1 108 ? 19.906 -6.195 -0.301 1 95.38 108 TYR B N 1
ATOM 2122 C CA . TYR B 1 108 ? 19.469 -5.531 0.924 1 95.38 108 TYR B CA 1
ATOM 2123 C C . TYR B 1 108 ? 18.531 -6.422 1.726 1 95.38 108 TYR B C 1
ATOM 2125 O O . TYR B 1 108 ? 18.031 -7.422 1.212 1 95.38 108 TYR B O 1
ATOM 2133 N N . ASP B 1 109 ? 18.297 -6.027 3.01 1 97.94 109 ASP B N 1
ATOM 2134 C CA . ASP B 1 109 ? 17.422 -6.824 3.854 1 97.94 109 ASP B CA 1
ATOM 2135 C C . ASP B 1 109 ? 15.969 -6.355 3.73 1 97.94 109 ASP B C 1
ATOM 2137 O O . ASP B 1 109 ? 15.055 -7.172 3.627 1 97.94 109 ASP B O 1
ATOM 2141 N N . TYR B 1 110 ? 15.758 -5.004 3.721 1 98.62 110 TYR B N 1
ATOM 2142 C CA . TYR B 1 110 ? 14.398 -4.477 3.711 1 98.62 110 TYR B CA 1
ATOM 2143 C C . TYR B 1 110 ? 14.25 -3.369 2.672 1 98.62 110 TYR B C 1
ATOM 2145 O O . TYR B 1 110 ? 15.188 -2.607 2.43 1 98.62 110 TYR B O 1
ATOM 2153 N N . LEU B 1 111 ? 13.125 -3.287 2.033 1 98.62 111 LEU B N 1
ATOM 2154 C CA . LEU B 1 111 ? 12.633 -2.107 1.327 1 98.62 111 LEU B CA 1
ATOM 2155 C C . LEU B 1 111 ? 11.5 -1.441 2.102 1 98.62 111 LEU B C 1
ATOM 2157 O O . LEU B 1 111 ? 10.477 -2.072 2.375 1 98.62 111 LEU B O 1
ATOM 2161 N N . VAL B 1 112 ? 11.672 -0.19 2.492 1 98.81 112 VAL B N 1
ATOM 2162 C CA . VAL B 1 112 ? 10.727 0.521 3.348 1 98.81 112 VAL B CA 1
ATOM 2163 C C . VAL B 1 112 ? 10.18 1.741 2.611 1 98.81 112 VAL B C 1
ATOM 2165 O O . VAL B 1 112 ? 10.93 2.484 1.98 1 98.81 112 VAL B O 1
ATOM 2168 N N . ARG B 1 113 ? 8.906 1.916 2.627 1 98.81 113 ARG B N 1
ATOM 2169 C CA . ARG B 1 113 ? 8.289 3.117 2.074 1 98.81 113 ARG B CA 1
ATOM 2170 C C . ARG B 1 113 ? 7.918 4.102 3.178 1 98.81 113 ARG B C 1
ATOM 2172 O O . ARG B 1 113 ? 7.137 3.77 4.074 1 98.81 113 ARG B O 1
ATOM 2179 N N . PHE B 1 114 ? 8.406 5.297 3.092 1 98.88 114 PHE B N 1
ATOM 2180 C CA . PHE B 1 114 ? 8.07 6.398 3.984 1 98.88 114 PHE B CA 1
ATOM 2181 C C . PHE B 1 114 ? 7.195 7.426 3.273 1 98.88 114 PHE B C 1
ATOM 2183 O O . PHE B 1 114 ? 7.336 7.641 2.068 1 98.88 114 PHE B O 1
ATOM 2190 N N . MET B 1 115 ? 6.336 8.023 4 1 98.69 115 MET B N 1
ATOM 2191 C CA . MET B 1 115 ? 5.641 9.234 3.572 1 98.69 115 MET B CA 1
ATOM 2192 C C . MET B 1 115 ? 5.801 10.344 4.602 1 98.69 115 MET B C 1
ATOM 2194 O O . MET B 1 115 ? 5.488 10.156 5.781 1 98.69 115 MET B O 1
ATOM 2198 N N . THR B 1 116 ? 6.316 11.508 4.129 1 98.44 116 THR B N 1
ATOM 2199 C CA . THR B 1 116 ? 6.625 12.617 5.031 1 98.44 116 THR B CA 1
ATOM 2200 C C . THR B 1 116 ? 6.195 13.945 4.418 1 98.44 116 THR B C 1
ATOM 2202 O O . THR B 1 116 ? 5.816 14 3.248 1 98.44 116 THR B O 1
ATOM 2205 N N . ARG B 1 117 ? 6.324 14.984 5.191 1 97.06 117 ARG B N 1
ATOM 2206 C CA . ARG B 1 117 ? 5.934 16.328 4.766 1 97.06 117 ARG B CA 1
ATOM 2207 C C . ARG B 1 117 ? 6.961 16.906 3.805 1 97.06 117 ARG B C 1
ATOM 2209 O O . ARG B 1 117 ? 6.629 17.766 2.98 1 97.06 117 ARG B O 1
ATOM 2216 N N . SER B 1 118 ? 8.195 16.547 3.99 1 97.19 118 SER B N 1
ATOM 2217 C CA . SER B 1 118 ? 9.336 17.078 3.246 1 97.19 118 SER B CA 1
ATOM 2218 C C . SER B 1 118 ? 10.531 16.125 3.32 1 97.19 118 SER B C 1
ATOM 2220 O O . SER B 1 118 ? 10.508 15.141 4.066 1 97.19 118 SER B O 1
ATOM 2222 N N . ILE B 1 119 ? 11.477 16.422 2.514 1 97.56 119 ILE B N 1
ATOM 2223 C CA . ILE B 1 119 ? 12.727 15.656 2.551 1 97.56 119 ILE B CA 1
ATOM 2224 C C . ILE B 1 119 ? 13.406 15.844 3.906 1 97.56 119 ILE B C 1
ATOM 2226 O O . ILE B 1 119 ? 13.969 14.898 4.461 1 97.56 119 ILE B O 1
ATOM 2230 N N . GLN B 1 120 ? 13.328 17.062 4.41 1 98 120 GLN B N 1
ATOM 2231 C CA . GLN B 1 120 ? 13.883 17.328 5.73 1 98 120 GLN B CA 1
ATOM 2232 C C . GLN B 1 120 ? 13.195 16.484 6.805 1 98 120 GLN B C 1
ATOM 2234 O O . GLN B 1 120 ? 13.859 15.93 7.684 1 98 120 GLN B O 1
ATOM 2239 N N . HIS B 1 121 ? 11.852 16.5 6.797 1 98.19 121 HIS B N 1
ATOM 2240 C CA . HIS B 1 121 ? 11.109 15.664 7.727 1 98.19 121 HIS B CA 1
ATOM 2241 C C . HIS B 1 121 ? 11.531 14.203 7.617 1 98.19 121 HIS B C 1
ATOM 2243 O O . HIS B 1 121 ? 11.703 13.523 8.625 1 98.19 121 HIS B O 1
ATOM 2249 N N . TYR B 1 122 ? 11.797 13.719 6.379 1 98.56 122 TYR B N 1
ATOM 2250 C CA . TYR B 1 122 ? 12.289 12.359 6.176 1 98.56 122 TYR B CA 1
ATOM 2251 C C . TYR B 1 122 ? 13.641 12.164 6.852 1 98.56 122 TYR B C 1
ATOM 2253 O O . TYR B 1 122 ? 13.852 11.164 7.539 1 98.56 122 TYR B O 1
ATOM 2261 N N . GLN B 1 123 ? 14.5 13.055 6.633 1 98.12 123 GLN B N 1
ATOM 2262 C CA . GLN B 1 123 ? 15.82 12.969 7.242 1 98.12 123 GLN B CA 1
ATOM 2263 C C . GLN B 1 123 ? 15.719 12.883 8.766 1 98.12 123 GLN B C 1
ATOM 2265 O O . GLN B 1 123 ? 16.438 12.094 9.391 1 98.12 123 GLN B O 1
ATOM 2270 N N . GLU B 1 124 ? 14.82 13.648 9.328 1 98.25 124 GLU B N 1
ATOM 2271 C CA . GLU B 1 124 ? 14.609 13.602 10.773 1 98.25 124 GLU B CA 1
ATOM 2272 C C . GLU B 1 124 ? 14.125 12.227 11.219 1 98.25 124 GLU B C 1
ATOM 2274 O O . GLU B 1 124 ? 14.562 11.711 12.25 1 98.25 124 GLU B O 1
ATOM 2279 N N . VAL B 1 125 ? 13.234 11.648 10.5 1 98.31 125 VAL B N 1
ATOM 2280 C CA . VAL B 1 125 ? 12.688 10.328 10.82 1 98.31 125 VAL B CA 1
ATOM 2281 C C . VAL B 1 125 ? 13.797 9.281 10.773 1 98.31 125 VAL B C 1
ATOM 2283 O O . VAL B 1 125 ? 13.938 8.484 11.703 1 98.31 125 VAL B O 1
ATOM 2286 N N . VAL B 1 126 ? 14.609 9.289 9.734 1 97.81 126 VAL B N 1
ATOM 2287 C CA . VAL B 1 126 ? 15.68 8.305 9.57 1 97.81 126 VAL B CA 1
ATOM 2288 C C . VAL B 1 126 ? 16.719 8.492 10.672 1 97.81 126 VAL B C 1
ATOM 2290 O O . VAL B 1 126 ? 17.234 7.512 11.227 1 97.81 126 VAL B O 1
ATOM 2293 N N . GLU B 1 127 ? 17.047 9.719 10.938 1 97.5 127 GLU B N 1
ATOM 2294 C CA . GLU B 1 127 ? 18 9.992 12.008 1 97.5 127 GLU B CA 1
ATOM 2295 C C . GLU B 1 127 ? 17.5 9.453 13.344 1 97.5 127 GLU B C 1
ATOM 2297 O O . GLU B 1 127 ? 18.281 8.883 14.125 1 97.5 127 GLU B O 1
ATOM 2302 N N . SER B 1 128 ? 16.266 9.641 13.602 1 97.75 128 SER B N 1
ATOM 2303 C CA . SER B 1 128 ? 15.68 9.109 14.828 1 97.75 128 SER B CA 1
ATOM 2304 C C . SER B 1 128 ? 15.781 7.59 14.875 1 97.75 128 SER B C 1
ATOM 2306 O O . SER B 1 128 ? 16.047 7.012 15.938 1 97.75 128 SER B O 1
ATOM 2308 N N . LEU B 1 129 ? 15.617 6.941 13.797 1 97.25 129 LEU B N 1
ATOM 2309 C CA . LEU B 1 129 ? 15.727 5.492 13.703 1 97.25 129 LEU B CA 1
ATOM 2310 C C . LEU B 1 129 ? 17.156 5.039 13.969 1 97.25 129 LEU B C 1
ATOM 2312 O O . LEU B 1 129 ? 17.375 4.047 14.664 1 97.25 129 LEU B O 1
ATOM 2316 N N . LEU B 1 130 ? 18.078 5.762 13.422 1 96.56 130 LEU B N 1
ATOM 2317 C CA . LEU B 1 130 ? 19.484 5.426 13.625 1 96.56 130 LEU B CA 1
ATOM 2318 C C . LEU B 1 130 ? 19.875 5.594 15.086 1 96.56 130 LEU B C 1
ATOM 2320 O O . LEU B 1 130 ? 20.625 4.781 15.633 1 96.56 130 LEU B O 1
ATOM 2324 N N . ASP B 1 131 ? 19.344 6.578 15.695 1 96.69 131 ASP B N 1
ATOM 2325 C CA . ASP B 1 131 ? 19.672 6.875 17.094 1 96.69 131 ASP B CA 1
ATOM 2326 C C . ASP B 1 131 ? 19.156 5.77 18.016 1 96.69 131 ASP B C 1
ATOM 2328 O O . ASP B 1 131 ? 19.703 5.559 19.094 1 96.69 131 ASP B O 1
ATOM 2332 N N . LYS B 1 132 ? 18.125 5.094 17.578 1 96.19 132 LYS B N 1
ATOM 2333 C CA . LYS B 1 132 ? 17.547 4.012 18.375 1 96.19 132 LYS B CA 1
ATOM 2334 C C . LYS B 1 132 ? 18.469 2.785 18.359 1 96.19 132 LYS B C 1
ATOM 2336 O O . LYS B 1 132 ? 18.266 1.851 19.141 1 96.19 132 LYS B O 1
ATOM 2341 N N . ASN B 1 133 ? 19.422 2.688 17.5 1 94.75 133 ASN B N 1
ATOM 2342 C CA . ASN B 1 133 ? 20.391 1.601 17.422 1 94.75 133 ASN B CA 1
ATOM 2343 C C . ASN B 1 133 ? 19.719 0.248 17.25 1 94.75 133 ASN B C 1
ATOM 2345 O O . ASN B 1 133 ? 19.984 -0.69 18 1 94.75 133 ASN B O 1
ATOM 2349 N N . ILE B 1 134 ? 18.938 0.234 16.25 1 95 134 ILE B N 1
ATOM 2350 C CA . ILE B 1 134 ? 18.156 -0.975 16.047 1 95 134 ILE B CA 1
ATOM 2351 C C . ILE B 1 134 ? 18.812 -1.84 14.977 1 95 134 ILE B C 1
ATOM 2353 O O . ILE B 1 134 ? 18.156 -2.615 14.281 1 95 134 ILE B O 1
ATOM 2357 N N . GLY B 1 135 ? 20.094 -1.601 14.68 1 95.88 135 GLY B N 1
ATOM 2358 C CA . GLY B 1 135 ? 20.891 -2.543 13.922 1 95.88 135 GLY B CA 1
ATOM 2359 C C . GLY B 1 135 ? 21.031 -2.176 12.453 1 95.88 135 GLY B C 1
ATOM 2360 O O . GLY B 1 135 ? 21.391 -3.012 11.633 1 95.88 135 GLY B O 1
ATOM 2361 N N . ILE B 1 136 ? 20.75 -0.976 12.094 1 97.75 136 ILE B N 1
ATOM 2362 C CA . ILE B 1 136 ? 20.875 -0.547 10.703 1 97.75 136 ILE B CA 1
ATOM 2363 C C . ILE B 1 136 ? 22.359 -0.318 10.383 1 97.75 136 ILE B C 1
ATOM 2365 O O . ILE B 1 136 ? 23.016 0.498 11.023 1 97.75 136 ILE B O 1
ATOM 2369 N N . SER B 1 137 ? 22.828 -1.058 9.43 1 97.38 137 SER B N 1
ATOM 2370 C CA . SER B 1 137 ? 24.219 -0.936 9 1 97.38 137 SER B CA 1
ATOM 2371 C C . SER B 1 137 ? 24.359 0.079 7.871 1 97.38 137 SER B C 1
ATOM 2373 O O . SER B 1 137 ? 25.281 0.893 7.875 1 97.38 137 SER B O 1
ATOM 2375 N N . LYS B 1 138 ? 23.531 0.062 6.887 1 96.81 138 LYS B N 1
ATOM 2376 C CA . LYS B 1 138 ? 23.531 0.979 5.754 1 96.81 138 LYS B CA 1
ATOM 2377 C C . LYS B 1 138 ? 22.125 1.116 5.172 1 96.81 138 LYS B C 1
ATOM 2379 O O . LYS B 1 138 ? 21.281 0.236 5.359 1 96.81 138 LYS B O 1
ATOM 2384 N N . TYR B 1 139 ? 21.938 2.252 4.586 1 97.06 139 TYR B N 1
ATOM 2385 C CA . TYR B 1 139 ? 20.672 2.463 3.887 1 97.06 139 TYR B CA 1
ATOM 2386 C C . TYR B 1 139 ? 20.875 3.338 2.654 1 97.06 139 TYR B C 1
ATOM 2388 O O . TYR B 1 139 ? 21.844 4.105 2.58 1 97.06 139 TYR B O 1
ATOM 2396 N N . PHE B 1 140 ? 20.031 3.135 1.681 1 95.94 140 PHE B N 1
ATOM 2397 C CA . PHE B 1 140 ? 19.984 3.914 0.449 1 95.94 140 PHE B CA 1
ATOM 2398 C C . PHE B 1 140 ? 18.547 4.309 0.13 1 95.94 140 PHE B C 1
ATOM 2400 O O . PHE B 1 140 ? 17.641 3.471 0.154 1 95.94 140 PHE B O 1
ATOM 2407 N N . SER B 1 141 ? 18.344 5.641 -0.185 1 97 141 SER B N 1
ATOM 2408 C CA . SER B 1 141 ? 16.984 6.148 -0.312 1 97 141 SER B CA 1
ATOM 2409 C C . SER B 1 141 ? 16.719 6.676 -1.72 1 97 141 SER B C 1
ATOM 2411 O O . SER B 1 141 ? 17.594 7.277 -2.338 1 97 141 SER B O 1
ATOM 2413 N N . TYR B 1 142 ? 15.508 6.418 -2.17 1 97 142 TYR B N 1
ATOM 2414 C CA . TYR B 1 142 ? 14.961 6.93 -3.424 1 97 142 TYR B CA 1
ATOM 2415 C C . TYR B 1 142 ? 13.805 7.891 -3.166 1 97 142 TYR B C 1
ATOM 2417 O O . TYR B 1 142 ? 12.773 7.496 -2.617 1 97 142 TYR B O 1
ATOM 2425 N N . ILE B 1 143 ? 14.062 9.133 -3.596 1 98.06 143 ILE B N 1
ATOM 2426 C CA . ILE B 1 143 ? 12.93 10.055 -3.533 1 98.06 143 ILE B CA 1
ATOM 2427 C C . ILE B 1 143 ? 12.023 9.836 -4.742 1 98.06 143 ILE B C 1
ATOM 2429 O O . ILE B 1 143 ? 12.492 9.797 -5.879 1 98.06 143 ILE B O 1
ATOM 2433 N N . VAL B 1 144 ? 10.75 9.68 -4.504 1 98.56 144 VAL B N 1
ATOM 2434 C CA . VAL B 1 144 ? 9.789 9.547 -5.594 1 98.56 144 VAL B CA 1
ATOM 2435 C C . VAL B 1 144 ? 9.516 10.922 -6.203 1 98.56 144 VAL B C 1
ATOM 2437 O O . VAL B 1 144 ? 9.062 11.836 -5.508 1 98.56 144 VAL B O 1
ATOM 2440 N N . ILE B 1 145 ? 9.805 10.984 -7.473 1 97.75 145 ILE B N 1
ATOM 2441 C CA . ILE B 1 145 ? 9.586 12.234 -8.18 1 97.75 145 ILE B CA 1
ATOM 2442 C C . ILE B 1 145 ? 8.133 12.312 -8.656 1 97.75 145 ILE B C 1
ATOM 2444 O O . ILE B 1 145 ? 7.473 13.344 -8.492 1 97.75 145 ILE B O 1
ATOM 2448 N N . LYS B 1 146 ? 7.66 11.336 -9.203 1 97.06 146 LYS B N 1
ATOM 2449 C CA . LYS B 1 146 ? 6.262 11.148 -9.586 1 97.06 146 LYS B CA 1
ATOM 2450 C C . LYS B 1 146 ? 5.922 9.664 -9.711 1 97.06 146 LYS B C 1
ATOM 2452 O O . LYS B 1 146 ? 6.816 8.82 -9.742 1 97.06 146 LYS B O 1
ATOM 2457 N N . SER B 1 147 ? 4.668 9.398 -9.742 1 98.06 147 SER B N 1
ATOM 2458 C CA . SER B 1 147 ? 4.191 8.031 -9.867 1 98.06 147 SER B CA 1
ATOM 2459 C C . SER B 1 147 ? 3.244 7.879 -11.055 1 98.06 147 SER B C 1
ATOM 2461 O O . SER B 1 147 ? 2.025 7.988 -10.898 1 98.06 147 SER B O 1
ATOM 2463 N N . PRO B 1 148 ? 3.771 7.453 -12.195 1 98.25 148 PRO B N 1
ATOM 2464 C CA . PRO B 1 148 ? 2.934 7.328 -13.391 1 98.25 148 PRO B CA 1
ATOM 2465 C C . PRO B 1 148 ? 1.85 6.266 -13.242 1 98.25 148 PRO B C 1
ATOM 2467 O O . PRO B 1 148 ? 0.818 6.332 -13.914 1 98.25 148 PRO B O 1
ATOM 2470 N N . VAL B 1 149 ? 2.094 5.32 -12.43 1 98.19 149 VAL B N 1
ATOM 2471 C CA . VAL B 1 149 ? 1.101 4.281 -12.18 1 98.19 149 VAL B CA 1
ATOM 2472 C C . VAL B 1 149 ? 0.879 4.125 -10.68 1 98.19 149 VAL B C 1
ATOM 2474 O O . VAL B 1 149 ? 1.832 3.926 -9.922 1 98.19 149 VAL B O 1
ATOM 2477 N N . LEU B 1 150 ? -0.274 4.25 -10.297 1 96.56 150 LEU B N 1
ATOM 2478 C CA . LEU B 1 150 ? -0.765 3.916 -8.961 1 96.56 150 LEU B CA 1
ATOM 2479 C C . LEU B 1 150 ? -2.141 3.264 -9.039 1 96.56 150 LEU B C 1
ATOM 2481 O O . LEU B 1 150 ? -3.148 3.951 -9.227 1 96.56 150 LEU B O 1
ATOM 2485 N N . LYS B 1 151 ? -2.193 2.012 -8.836 1 94.94 151 LYS B N 1
ATOM 2486 C CA . LYS B 1 151 ? -3.479 1.322 -8.922 1 94.94 151 LYS B CA 1
ATOM 2487 C C . LYS B 1 151 ? -4.051 1.061 -7.531 1 94.94 151 LYS B C 1
ATOM 2489 O O . LYS B 1 151 ? -3.311 0.746 -6.598 1 94.94 151 LYS B O 1
ATOM 2494 N N . ASP B 1 152 ? -5.395 1.177 -7.238 1 87.81 152 ASP B N 1
ATOM 2495 C CA . ASP B 1 152 ? -6.078 1.06 -5.953 1 87.81 152 ASP B CA 1
ATOM 2496 C C . ASP B 1 152 ? -6.543 -0.375 -5.707 1 87.81 152 ASP B C 1
ATOM 2498 O O . ASP B 1 152 ? -7.059 -0.689 -4.633 1 87.81 152 ASP B O 1
ATOM 2502 N N . GLY B 1 153 ? -6.102 -1.367 -6.164 1 93 153 GLY B N 1
ATOM 2503 C CA . GLY B 1 153 ? -6.52 -2.752 -6.016 1 93 153 GLY B CA 1
ATOM 2504 C C . GLY B 1 153 ? -5.539 -3.74 -6.617 1 93 153 GLY B C 1
ATOM 2505 O O . GLY B 1 153 ? -4.547 -3.34 -7.234 1 93 153 GLY B O 1
ATOM 2506 N N . VAL B 1 154 ? -5.926 -4.98 -6.348 1 96.94 154 VAL B N 1
ATOM 2507 C CA . VAL B 1 154 ? -5.07 -6.043 -6.867 1 96.94 154 VAL B CA 1
ATOM 2508 C C . VAL B 1 154 ? -5.668 -6.602 -8.156 1 96.94 154 VAL B C 1
ATOM 2510 O O . VAL B 1 154 ? -6.883 -6.535 -8.367 1 96.94 154 VAL B O 1
ATOM 2513 N N . PRO B 1 155 ? -4.836 -7.125 -9.039 1 97 155 PRO B N 1
ATOM 2514 C CA . PRO B 1 155 ? -5.316 -7.691 -10.297 1 97 155 PRO B CA 1
ATOM 2515 C C . PRO B 1 155 ? -5.875 -9.102 -10.141 1 97 155 PRO B C 1
ATOM 2517 O O . PRO B 1 155 ? -5.309 -10.062 -10.672 1 97 155 PRO B O 1
ATOM 2520 N N . LEU B 1 156 ? -7.02 -9.211 -9.594 1 96.31 156 LEU B N 1
ATOM 2521 C CA . LEU B 1 156 ? -7.586 -10.477 -9.148 1 96.31 156 LEU B CA 1
ATOM 2522 C C . LEU B 1 156 ? -7.734 -11.453 -10.312 1 96.31 156 LEU B C 1
ATOM 2524 O O . LEU B 1 156 ? -7.402 -12.633 -10.188 1 96.31 156 LEU B O 1
ATOM 2528 N N . ARG B 1 157 ? -8.211 -10.992 -11.438 1 94.94 157 ARG B N 1
ATOM 2529 C CA . ARG B 1 157 ? -8.438 -11.875 -12.578 1 94.94 157 ARG B CA 1
ATOM 2530 C C . ARG B 1 157 ? -7.129 -12.445 -13.094 1 94.94 157 ARG B C 1
ATOM 2532 O O . ARG B 1 157 ? -7.078 -13.609 -13.508 1 94.94 157 ARG B O 1
ATOM 2539 N N . LYS B 1 158 ? -6.102 -11.672 -13.086 1 95.31 158 LYS B N 1
ATOM 2540 C CA . LYS B 1 158 ? -4.793 -12.164 -13.508 1 95.31 158 LYS B CA 1
ATOM 2541 C C . LYS B 1 158 ? -4.219 -13.148 -12.5 1 95.31 158 LYS B C 1
ATOM 2543 O O . LYS B 1 158 ? -3.537 -14.109 -12.883 1 95.31 158 LYS B O 1
ATOM 2548 N N . LEU B 1 159 ? -4.543 -12.875 -11.219 1 96.06 159 LEU B N 1
ATOM 2549 C CA . LEU B 1 159 ? -4.008 -13.719 -10.156 1 96.06 159 LEU B CA 1
ATOM 2550 C C . LEU B 1 159 ? -4.719 -15.07 -10.125 1 96.06 159 LEU B C 1
ATOM 2552 O O . LEU B 1 159 ? -4.152 -16.062 -9.672 1 96.06 159 LEU B O 1
ATOM 2556 N N . LEU B 1 160 ? -5.934 -15.156 -10.656 1 93.75 160 LEU B N 1
ATOM 2557 C CA . LEU B 1 160 ? -6.73 -16.375 -10.594 1 93.75 160 LEU B CA 1
ATOM 2558 C C . LEU B 1 160 ? -6.793 -17.047 -11.961 1 93.75 160 LEU B C 1
ATOM 2560 O O . LEU B 1 160 ? -7.418 -18.109 -12.117 1 93.75 160 LEU B O 1
ATOM 2564 N N . ARG B 1 161 ? -6.148 -16.672 -12.984 1 83.44 161 ARG B N 1
ATOM 2565 C CA . ARG B 1 161 ? -6.148 -17.172 -14.352 1 83.44 161 ARG B CA 1
ATOM 2566 C C . ARG B 1 161 ? -7.535 -17.047 -14.977 1 83.44 161 ARG B C 1
ATOM 2568 O O . ARG B 1 161 ? -7.996 -17.969 -15.656 1 83.44 161 ARG B O 1
ATOM 2575 N N . HIS B 1 162 ? -8.234 -16.156 -14.57 1 69.56 162 HIS B N 1
ATOM 2576 C CA . HIS B 1 162 ? -9.547 -15.945 -15.164 1 69.56 162 HIS B CA 1
ATOM 2577 C C . HIS B 1 162 ? -9.531 -14.773 -16.141 1 69.56 162 HIS B C 1
ATOM 2579 O O . HIS B 1 162 ? -8.719 -13.852 -16 1 69.56 162 HIS B O 1
#

Secondary structure (DSSP, 8-state):
--------HHHHHHHHHHHH-TT--HHHHHHHHT--HHHHHHHHHHHHHTTSEEEEEEEE-HHHH---EEEEEEEEES--SHHHHHHHHHHHTT-TTEEEEEEESSSSSEEEEEEESSHHHHHHHHHHHHHTT--EEEEEEEEEEEEEEE-SS--HHHHHT-/--------HHHHHHHHHHHH-TT--HHHHHHHHT--HHHHHHHHHHHHHTTSEEEEEEEE-HHHH---EEEEEEEEES--SHHHHHHHHHHHTT-TTEEEEEEESSSSSEEEEEEESSHHHHHHHHHHHHHTT--EEEEEEEEEEEEEEE-SS--HHHHHT-

Radius of gyration: 21.18 Å; Cα contacts (8 Å, |Δi|>4): 553; chains: 2; bounding box: 56×58×46 Å